Protein AF-A0A3D1CN45-F1 (afdb_monomer)

Sequence (176 aa):
MEKYSRNILLLTATISPKTNQPSLIITDEKERLFQYSQALEYYIHAKASGDIDAIVFVDNSGYDVSDLRQKYGRDDVEIISFYGLDYPVEYHRGYGEMTLIVKAYEHSKLLQSVSKHGHVWKITGRYKIKNINSVIRFSDSNFDVLCKLNKGWMAMEIFSWSQKGFSELIRSLPEH

Secondary structure (DSSP, 8-state):
------EEEEEEE-SS--TT-TT-----HHHHHHHHHHHHHHHHHHGGGSS--EEEEEESB----HHHHHHH-BTTEEEEE-B---S-TTS-HHHHHHHHHHHHHHH-HHHHT--TT-EEEEEETT---TTHHHHHHHS-S--SEEEEEETTEEEEEEEEEEHHHIIIIITTS---

Mean predicted aligned error: 4.63 Å

Solvent-accessible surface area (backbone atoms only — not comparable to full-atom values): 10082 Å² total; per-residue (Å²): 128,85,74,78,62,47,30,34,36,35,28,44,42,58,42,51,60,74,88,86,50,85,90,66,85,79,72,56,39,68,62,40,44,50,39,32,51,55,25,49,53,51,50,62,57,57,30,76,78,64,59,40,69,31,41,36,38,38,28,30,42,45,51,89,50,62,68,57,29,73,74,62,46,50,101,50,26,48,66,47,58,40,76,59,75,91,64,65,84,88,57,52,72,68,54,51,50,50,54,46,53,52,54,45,48,77,73,32,68,71,62,62,64,56,43,86,65,13,36,40,41,36,32,36,22,59,59,77,67,92,56,48,57,56,55,57,68,72,45,80,86,87,54,41,67,49,69,47,73,54,97,88,38,78,46,76,59,46,37,34,30,18,51,63,25,39,60,70,61,58,64,60,52,78,90,127

Radius of gyration: 15.55 Å; Cα contacts (8 Å, |Δi|>4): 285; chains: 1; bounding box: 39×29×44 Å

Structure (mmCIF, N/CA/C/O backbone):
data_AF-A0A3D1CN45-F1
#
_entry.id   AF-A0A3D1CN45-F1
#
loop_
_atom_site.group_PDB
_atom_site.id
_atom_site.type_symbol
_atom_site.label_atom_id
_atom_site.label_alt_id
_atom_site.label_comp_id
_atom_site.label_asym_id
_atom_site.label_entity_id
_atom_site.label_seq_id
_atom_site.pdbx_PDB_ins_code
_atom_site.Cartn_x
_atom_site.Cartn_y
_atom_site.Cartn_z
_atom_site.occupancy
_atom_site.B_iso_or_equiv
_atom_site.auth_seq_id
_atom_site.auth_comp_id
_atom_site.auth_asym_id
_atom_site.auth_atom_id
_atom_site.pdbx_PDB_model_num
ATOM 1 N N . MET A 1 1 ? -22.626 0.993 20.391 1.00 38.09 1 MET A N 1
ATOM 2 C CA . MET A 1 1 ? -21.275 1.491 20.064 1.00 38.09 1 MET A CA 1
ATOM 3 C C . MET A 1 1 ? -21.064 1.278 18.583 1.00 38.09 1 MET A C 1
ATOM 5 O O . MET A 1 1 ? -20.899 0.133 18.176 1.00 38.09 1 MET A O 1
ATOM 9 N N . GLU A 1 2 ? -21.156 2.339 17.781 1.00 44.62 2 GLU A N 1
ATOM 10 C CA . GLU A 1 2 ? -20.686 2.279 16.396 1.00 44.62 2 GLU A CA 1
ATOM 11 C C . GLU A 1 2 ? -19.219 1.869 16.428 1.00 44.62 2 GLU A C 1
ATOM 13 O O . GLU A 1 2 ? -18.381 2.493 17.076 1.00 44.62 2 GLU A O 1
ATOM 18 N N . LYS A 1 3 ? -18.942 0.712 15.840 1.00 47.75 3 LYS A N 1
ATOM 19 C CA . LYS A 1 3 ? -17.602 0.154 15.768 1.00 47.75 3 LYS A CA 1
ATOM 20 C C . LYS A 1 3 ? -16.807 1.107 14.873 1.00 47.75 3 LYS A C 1
ATOM 22 O O . LYS A 1 3 ? -17.194 1.266 13.720 1.00 47.75 3 LYS A O 1
ATOM 27 N N . TYR A 1 4 ? -15.772 1.756 15.414 1.00 61.78 4 TYR A N 1
ATOM 28 C CA . TYR A 1 4 ? -14.869 2.637 14.666 1.00 61.78 4 TYR A CA 1
ATOM 29 C C . TYR A 1 4 ? -14.572 2.045 13.276 1.00 61.78 4 TYR A C 1
ATOM 31 O O . TYR A 1 4 ? -14.135 0.894 13.173 1.00 61.78 4 TYR A O 1
ATOM 39 N N . SER A 1 5 ? -14.873 2.806 12.217 1.00 80.94 5 SER A N 1
ATOM 40 C CA . SER A 1 5 ? -14.547 2.430 10.838 1.00 80.94 5 SER A CA 1
ATOM 41 C C . SER A 1 5 ? -13.031 2.359 10.708 1.00 80.94 5 SER A C 1
ATOM 43 O O . SER A 1 5 ? -12.362 3.385 10.802 1.00 80.94 5 SER A O 1
ATOM 45 N N . ARG A 1 6 ? -12.494 1.152 10.504 1.00 91.94 6 ARG A N 1
ATOM 46 C CA . ARG A 1 6 ? -11.052 0.934 10.359 1.00 91.94 6 ARG A CA 1
ATOM 47 C C . ARG A 1 6 ? -10.595 1.341 8.959 1.00 91.94 6 ARG A C 1
ATOM 49 O O . ARG A 1 6 ? -11.109 0.802 7.981 1.00 91.94 6 ARG A O 1
ATOM 56 N N . ASN A 1 7 ? -9.611 2.224 8.865 1.00 96.81 7 ASN A N 1
ATOM 57 C CA . ASN A 1 7 ? -8.995 2.683 7.626 1.00 96.81 7 ASN A CA 1
ATOM 58 C C . ASN A 1 7 ? -7.609 2.058 7.463 1.00 96.81 7 ASN A C 1
ATOM 60 O O . ASN A 1 7 ? -6.689 2.335 8.236 1.00 96.81 7 ASN A O 1
ATOM 64 N N . ILE A 1 8 ? -7.444 1.222 6.440 1.00 98.25 8 ILE A N 1
ATOM 65 C CA . ILE A 1 8 ? -6.148 0.624 6.097 1.00 98.25 8 ILE A CA 1
ATOM 66 C C . ILE A 1 8 ? -5.611 1.295 4.847 1.00 98.25 8 ILE A C 1
ATOM 68 O O . ILE A 1 8 ? -6.321 1.422 3.856 1.00 98.25 8 ILE A O 1
ATOM 72 N N . LEU A 1 9 ? -4.352 1.708 4.871 1.00 98.44 9 LEU A N 1
ATOM 73 C CA . LEU A 1 9 ? -3.704 2.307 3.716 1.00 98.44 9 LEU A CA 1
ATOM 74 C C . LEU A 1 9 ? -2.920 1.237 2.948 1.00 98.44 9 LEU A C 1
ATOM 76 O O . LEU A 1 9 ? -2.026 0.613 3.509 1.00 98.44 9 LEU A O 1
ATOM 80 N N . LEU A 1 10 ? -3.243 1.033 1.670 1.00 98.75 10 LEU A N 1
ATOM 81 C CA . LEU A 1 10 ? -2.550 0.101 0.778 1.00 98.75 10 LEU A CA 1
ATOM 82 C C . LEU A 1 10 ? -1.609 0.873 -0.156 1.00 98.75 10 LEU A C 1
ATOM 84 O O . LEU A 1 10 ? -2.047 1.533 -1.098 1.00 98.75 10 LEU A O 1
ATOM 88 N N . LEU A 1 11 ? -0.307 0.785 0.094 1.00 98.69 11 LEU A N 1
ATOM 89 C CA . LEU A 1 11 ? 0.744 1.347 -0.750 1.00 98.69 11 LEU A CA 1
ATOM 90 C C . LEU A 1 11 ? 1.182 0.318 -1.783 1.00 98.69 11 LEU A C 1
ATOM 92 O O . LEU A 1 11 ? 1.785 -0.694 -1.432 1.00 98.69 11 LEU A O 1
ATOM 96 N N . THR A 1 12 ? 0.923 0.594 -3.057 1.00 98.06 12 THR A N 1
ATOM 97 C CA . THR A 1 12 ? 1.278 -0.332 -4.138 1.00 98.06 12 THR A CA 1
ATOM 98 C C . THR A 1 12 ? 2.573 0.070 -4.833 1.00 98.06 12 THR A C 1
ATOM 100 O O . THR A 1 12 ? 2.788 1.232 -5.197 1.00 98.06 12 THR A O 1
ATOM 103 N N . ALA A 1 13 ? 3.463 -0.893 -5.019 1.00 96.81 13 ALA A N 1
ATOM 104 C CA . ALA A 1 13 ? 4.787 -0.701 -5.570 1.00 96.81 13 ALA A CA 1
ATOM 105 C C . ALA A 1 13 ? 5.083 -1.690 -6.698 1.00 96.81 13 ALA A C 1
ATOM 107 O O . ALA A 1 13 ? 4.530 -2.783 -6.786 1.00 96.81 13 ALA A O 1
ATOM 108 N N . THR A 1 14 ? 5.975 -1.241 -7.573 1.00 94.94 14 THR A N 1
ATOM 109 C CA . THR A 1 14 ? 6.653 -2.067 -8.569 1.00 94.94 14 THR A CA 1
ATOM 110 C C . THR A 1 14 ? 8.079 -1.543 -8.591 1.00 94.94 14 THR A C 1
ATOM 112 O O . THR A 1 14 ? 8.364 -0.594 -9.322 1.00 94.94 14 THR A O 1
ATOM 115 N N . ILE A 1 15 ? 8.931 -2.017 -7.694 1.00 95.25 15 ILE A N 1
ATOM 116 C CA . ILE A 1 15 ? 10.297 -1.523 -7.489 1.00 95.25 15 ILE A CA 1
ATOM 117 C C . ILE A 1 15 ? 11.159 -1.859 -8.708 1.00 95.25 15 ILE A C 1
ATOM 119 O O . ILE A 1 15 ? 11.815 -0.964 -9.236 1.00 95.25 15 ILE A O 1
ATOM 123 N N . SER A 1 16 ? 11.035 -3.086 -9.219 1.00 93.31 16 SER A N 1
ATOM 124 C CA . SER A 1 16 ? 11.748 -3.610 -10.389 1.00 93.31 16 SER A CA 1
ATOM 125 C C . SER A 1 16 ? 10.794 -3.821 -11.582 1.00 93.31 16 SER A C 1
ATOM 127 O O . SER A 1 16 ? 10.303 -4.926 -11.829 1.00 93.31 16 SER A O 1
ATOM 129 N N . PRO A 1 17 ? 10.395 -2.759 -12.309 1.00 87.56 17 PRO A N 1
ATOM 130 C CA . PRO A 1 17 ? 9.459 -2.895 -13.422 1.00 87.56 17 PRO A CA 1
ATOM 131 C C . PRO A 1 17 ? 10.099 -3.605 -14.626 1.00 87.56 17 PRO A C 1
ATOM 133 O O . PRO A 1 17 ? 11.281 -3.434 -14.912 1.00 87.56 17 PRO A O 1
ATOM 136 N N . LYS A 1 18 ? 9.288 -4.321 -15.418 1.00 81.94 18 LYS A N 1
ATOM 137 C CA . LYS A 1 18 ? 9.715 -4.799 -16.745 1.00 81.94 18 LYS A CA 1
ATOM 138 C C . LYS A 1 18 ? 10.013 -3.595 -17.652 1.00 81.94 18 LYS A C 1
ATOM 140 O O . LYS A 1 18 ? 9.193 -2.685 -17.760 1.00 81.94 18 LYS A O 1
ATOM 145 N N . THR A 1 19 ? 11.151 -3.612 -18.343 1.00 68.56 19 THR A N 1
ATOM 146 C CA . THR A 1 19 ? 11.651 -2.494 -19.169 1.00 68.56 19 THR A CA 1
ATOM 147 C C . THR A 1 19 ? 10.795 -2.181 -20.401 1.00 68.56 19 THR A C 1
ATOM 149 O O . THR A 1 19 ? 10.866 -1.075 -20.922 1.00 68.56 19 THR A O 1
ATOM 152 N N . ASN A 1 20 ? 9.945 -3.114 -20.837 1.00 66.69 20 ASN A N 1
ATOM 153 C CA . ASN A 1 20 ? 9.131 -2.980 -22.052 1.00 66.69 20 ASN A CA 1
ATOM 154 C C . ASN A 1 20 ? 7.722 -2.405 -21.802 1.00 66.69 20 ASN A C 1
ATOM 156 O O . ASN A 1 20 ? 6.853 -2.531 -22.663 1.00 66.69 20 ASN A O 1
ATOM 160 N N . GLN A 1 21 ? 7.454 -1.807 -20.634 1.00 64.50 21 GLN A N 1
ATOM 161 C CA . GLN A 1 21 ? 6.140 -1.216 -20.361 1.00 64.50 21 GLN A CA 1
ATOM 162 C C . GLN A 1 21 ? 5.989 0.179 -21.002 1.00 64.50 21 GLN A C 1
ATOM 164 O O . GLN A 1 21 ? 6.843 1.045 -20.786 1.00 64.50 21 GLN A O 1
ATOM 169 N N . PRO A 1 22 ? 4.890 0.445 -21.738 1.00 59.41 22 PRO A N 1
ATOM 170 C CA . PRO A 1 22 ? 4.622 1.760 -22.313 1.00 59.41 22 PRO A CA 1
ATOM 171 C C . PRO A 1 22 ? 4.614 2.870 -21.253 1.00 59.41 22 PRO A C 1
ATOM 173 O O . PRO A 1 22 ? 4.077 2.701 -20.158 1.00 59.41 22 PRO A O 1
ATOM 176 N N . SER A 1 23 ? 5.182 4.032 -21.593 1.00 63.09 23 SER A N 1
ATOM 177 C CA . SER A 1 23 ? 5.174 5.241 -20.746 1.00 63.09 23 SER A CA 1
ATOM 178 C C . SER A 1 23 ? 5.873 5.100 -19.381 1.00 63.09 23 SER A C 1
ATOM 180 O O . SER A 1 23 ? 5.619 5.890 -18.466 1.00 63.09 23 SER A O 1
ATOM 182 N N . LEU A 1 24 ? 6.767 4.120 -19.220 1.00 65.06 24 LEU A N 1
ATOM 183 C CA . LEU A 1 24 ? 7.585 3.967 -18.020 1.00 65.06 24 LEU A CA 1
ATOM 184 C C . LEU A 1 24 ? 8.719 5.009 -18.013 1.00 65.06 24 LEU A C 1
ATOM 186 O O . LEU A 1 24 ? 9.722 4.856 -18.696 1.00 65.06 24 LEU A O 1
ATOM 190 N N . ILE A 1 25 ? 8.535 6.089 -17.246 1.00 69.31 25 ILE A N 1
ATOM 191 C CA . ILE A 1 25 ? 9.487 7.219 -17.184 1.00 69.31 25 ILE A CA 1
ATOM 192 C C . ILE A 1 25 ? 10.698 6.901 -16.294 1.00 69.31 25 ILE A C 1
ATOM 194 O O . ILE A 1 25 ? 11.814 7.291 -16.611 1.00 69.31 25 ILE A O 1
ATOM 198 N N . ILE A 1 26 ? 10.476 6.192 -15.181 1.00 73.88 26 ILE A N 1
ATOM 199 C CA . ILE A 1 26 ? 11.525 5.822 -14.222 1.00 73.88 26 ILE A CA 1
ATOM 200 C C . ILE A 1 26 ? 11.636 4.303 -14.202 1.00 73.88 26 ILE A C 1
ATOM 202 O O . ILE A 1 26 ? 10.720 3.614 -13.729 1.00 73.88 26 ILE A O 1
ATOM 206 N N . THR A 1 27 ? 12.755 3.801 -14.711 1.00 79.62 27 THR A N 1
ATOM 207 C CA . THR A 1 27 ? 13.103 2.375 -14.744 1.00 79.62 27 THR A CA 1
ATOM 208 C C . THR A 1 27 ? 14.167 2.008 -13.716 1.00 79.62 27 THR A C 1
ATOM 210 O O . THR A 1 27 ? 14.330 0.827 -13.435 1.00 79.62 27 THR A O 1
ATOM 213 N N . ASP A 1 28 ? 14.882 2.994 -13.162 1.00 86.56 28 ASP A N 1
ATOM 214 C CA . ASP A 1 28 ? 15.936 2.758 -12.177 1.00 86.56 28 ASP A CA 1
ATOM 215 C C . ASP A 1 28 ? 15.334 2.254 -10.860 1.00 86.56 28 ASP A C 1
ATOM 217 O O . ASP A 1 28 ? 14.560 2.932 -10.182 1.00 86.56 28 ASP A O 1
ATOM 221 N N . GLU A 1 29 ? 15.697 1.028 -10.514 1.00 90.69 29 GLU A N 1
ATOM 222 C CA . GLU A 1 29 ? 15.221 0.320 -9.336 1.00 90.69 29 GLU A CA 1
ATOM 223 C C . GLU A 1 29 ? 15.605 1.017 -8.024 1.00 90.69 29 GLU A C 1
ATOM 225 O O . GLU A 1 29 ? 14.794 1.076 -7.098 1.00 90.69 29 GLU A O 1
ATOM 230 N N . LYS A 1 30 ? 16.804 1.605 -7.945 1.00 91.88 30 LYS A N 1
ATOM 231 C CA . LYS A 1 30 ? 17.280 2.314 -6.749 1.00 91.88 30 LYS A CA 1
ATOM 232 C C . LYS A 1 30 ? 16.516 3.612 -6.558 1.00 91.88 30 LYS A C 1
ATOM 234 O O . LYS A 1 30 ? 16.114 3.924 -5.436 1.00 91.88 30 LYS A O 1
ATOM 239 N N . GLU A 1 31 ? 16.276 4.351 -7.640 1.00 93.69 31 GLU A N 1
ATOM 240 C CA . GLU A 1 31 ? 15.451 5.560 -7.589 1.00 93.69 31 GLU A CA 1
ATOM 241 C C . GLU A 1 31 ? 14.026 5.224 -7.137 1.00 93.69 31 GLU A C 1
ATOM 243 O O . GLU A 1 31 ? 13.474 5.880 -6.248 1.00 93.69 31 GLU A O 1
ATOM 248 N N . ARG A 1 32 ? 13.434 4.161 -7.690 1.00 94.56 32 ARG A N 1
ATOM 249 C CA . ARG A 1 32 ? 12.092 3.711 -7.305 1.00 94.56 32 ARG A CA 1
ATOM 250 C C . ARG A 1 32 ? 12.045 3.275 -5.850 1.00 94.56 32 ARG A C 1
ATOM 252 O O . ARG A 1 32 ? 11.181 3.758 -5.120 1.00 94.56 32 ARG A O 1
ATOM 259 N N . LEU A 1 33 ? 12.972 2.425 -5.409 1.00 96.12 33 LEU A N 1
ATOM 260 C CA . LEU A 1 33 ? 13.072 1.990 -4.015 1.00 96.12 33 LEU A CA 1
ATOM 261 C C . LEU A 1 33 ? 13.170 3.189 -3.071 1.00 96.12 33 LEU A C 1
ATOM 263 O O . LEU A 1 33 ? 12.464 3.236 -2.064 1.00 96.12 33 LEU A O 1
ATOM 267 N N . PHE A 1 34 ? 13.985 4.187 -3.411 1.00 96.25 34 PHE A N 1
ATOM 268 C CA . PHE A 1 34 ? 14.102 5.415 -2.632 1.00 96.25 34 PHE A CA 1
ATOM 269 C C . PHE A 1 34 ? 12.772 6.176 -2.550 1.00 96.25 34 PHE A C 1
ATOM 271 O O . PHE A 1 34 ? 12.337 6.533 -1.454 1.00 96.25 34 PHE A O 1
ATOM 278 N N . GLN A 1 35 ? 12.082 6.377 -3.677 1.00 96.69 35 GLN A N 1
ATOM 279 C CA . GLN A 1 35 ? 10.779 7.052 -3.703 1.00 96.69 35 GLN A CA 1
ATOM 280 C C . GLN A 1 35 ? 9.721 6.306 -2.876 1.00 96.69 35 GLN A C 1
ATOM 282 O O . GLN A 1 35 ? 9.003 6.927 -2.089 1.00 96.69 35 GLN A O 1
ATOM 287 N N . TYR A 1 36 ? 9.643 4.982 -3.026 1.00 97.62 36 TYR A N 1
ATOM 288 C CA . TYR A 1 36 ? 8.738 4.126 -2.259 1.00 97.62 36 TYR A CA 1
ATOM 289 C C . TYR A 1 36 ? 9.051 4.168 -0.760 1.00 97.62 36 TYR A C 1
ATOM 291 O O . TYR A 1 36 ? 8.143 4.359 0.045 1.00 97.62 36 TYR A O 1
ATOM 299 N N . SER A 1 37 ? 10.329 4.082 -0.382 1.00 97.81 37 SER A N 1
ATOM 300 C CA . SER A 1 37 ? 10.774 4.147 1.017 1.00 97.81 37 SER A CA 1
ATOM 301 C C . SER A 1 37 ? 10.409 5.480 1.664 1.00 97.81 37 SER A C 1
ATOM 303 O O . SER A 1 37 ? 9.848 5.514 2.757 1.00 97.81 37 SER A O 1
ATOM 305 N N . GLN A 1 38 ? 10.654 6.593 0.966 1.00 98.31 38 GLN A N 1
ATOM 306 C CA . GLN A 1 38 ? 10.290 7.918 1.464 1.00 98.31 38 GLN A CA 1
ATOM 307 C C . GLN A 1 38 ? 8.782 8.105 1.638 1.00 98.31 38 GLN A C 1
ATOM 309 O O . GLN A 1 38 ? 8.340 8.847 2.517 1.00 98.31 38 GLN A O 1
ATOM 314 N N . ALA A 1 39 ? 7.984 7.539 0.738 1.00 98.12 39 ALA A N 1
ATOM 315 C CA . ALA A 1 39 ? 6.537 7.630 0.817 1.00 98.12 39 ALA A CA 1
ATOM 316 C C . ALA A 1 39 ? 5.985 6.728 1.930 1.00 98.12 39 ALA A C 1
ATOM 318 O O . ALA A 1 39 ? 5.169 7.201 2.716 1.00 98.12 39 ALA A O 1
ATOM 319 N N . LEU A 1 40 ? 6.482 5.495 2.077 1.00 98.56 40 LEU A N 1
ATOM 320 C CA . LEU A 1 40 ? 6.163 4.625 3.214 1.00 98.56 40 LEU A CA 1
ATOM 321 C C . LEU A 1 40 ? 6.460 5.324 4.546 1.00 98.56 40 LEU A C 1
ATOM 323 O O . LEU A 1 40 ? 5.587 5.402 5.407 1.00 98.56 40 LEU A O 1
ATOM 327 N N . GLU A 1 41 ? 7.651 5.906 4.685 1.00 98.31 41 GLU A N 1
ATOM 328 C CA . GLU A 1 41 ? 8.027 6.661 5.880 1.00 98.31 41 GLU A CA 1
ATOM 329 C C . GLU A 1 41 ? 7.092 7.852 6.121 1.00 98.31 41 GLU A C 1
ATOM 331 O O . GLU A 1 41 ? 6.637 8.058 7.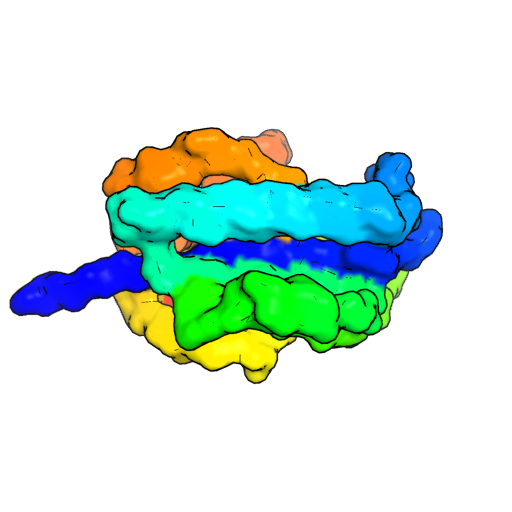244 1.00 98.31 41 GLU A O 1
ATOM 336 N N . TYR A 1 42 ? 6.726 8.597 5.075 1.00 98.62 42 TYR A N 1
ATOM 337 C CA . TYR A 1 42 ? 5.738 9.673 5.177 1.00 98.62 42 TYR A CA 1
ATOM 338 C C . TYR A 1 42 ? 4.390 9.183 5.737 1.00 98.62 42 TYR A C 1
ATOM 340 O O . TYR A 1 42 ? 3.846 9.816 6.643 1.00 98.62 42 TYR A O 1
ATOM 348 N N . TYR A 1 43 ? 3.859 8.055 5.253 1.00 98.44 43 TYR A N 1
ATOM 349 C CA . TYR A 1 43 ? 2.569 7.540 5.728 1.00 98.44 43 TYR A CA 1
ATOM 350 C C . TYR A 1 43 ? 2.641 6.945 7.135 1.00 98.44 43 TYR A C 1
ATOM 352 O O . TYR A 1 43 ? 1.688 7.106 7.895 1.00 98.44 43 TYR A O 1
ATOM 360 N N . ILE A 1 44 ? 3.767 6.338 7.523 1.00 98.12 44 ILE A N 1
ATOM 361 C CA . ILE A 1 44 ? 3.998 5.901 8.910 1.00 98.12 44 ILE A CA 1
ATOM 362 C C . ILE A 1 44 ? 3.918 7.096 9.867 1.00 98.12 44 ILE A C 1
ATOM 364 O O . ILE A 1 44 ? 3.281 6.996 10.913 1.00 98.12 44 ILE A O 1
ATOM 368 N N . HIS A 1 45 ? 4.490 8.245 9.497 1.00 97.88 45 HIS A N 1
ATOM 369 C CA . HIS A 1 45 ? 4.349 9.471 10.285 1.00 97.88 45 HIS A CA 1
ATOM 370 C C . HIS A 1 45 ? 2.914 10.019 10.250 1.00 97.88 45 HIS A C 1
ATOM 372 O O . HIS A 1 45 ? 2.376 10.387 11.293 1.00 97.88 45 HIS A O 1
ATOM 378 N N . ALA A 1 46 ? 2.263 10.041 9.080 1.00 97.31 46 ALA A N 1
ATOM 379 C CA . ALA A 1 46 ? 0.881 10.513 8.941 1.00 97.31 46 ALA A CA 1
ATOM 380 C C . ALA A 1 46 ? -0.110 9.703 9.796 1.00 97.31 46 ALA A C 1
ATOM 382 O O . ALA A 1 46 ? -1.075 10.260 10.322 1.00 97.31 46 ALA A O 1
ATOM 383 N N . LYS A 1 47 ? 0.167 8.410 10.004 1.00 96.19 47 LYS A N 1
ATOM 384 C CA . LYS A 1 47 ? -0.606 7.513 10.871 1.00 96.19 47 LYS A CA 1
ATOM 385 C C . LYS A 1 47 ? -0.788 8.048 12.295 1.00 96.19 47 LYS A C 1
ATOM 387 O O . LYS A 1 47 ? -1.816 7.788 12.914 1.00 96.19 47 LYS A O 1
ATOM 392 N N . ALA A 1 48 ? 0.161 8.837 12.805 1.00 94.50 48 ALA A N 1
ATOM 393 C CA . ALA A 1 48 ? 0.116 9.383 14.162 1.00 94.50 48 ALA A CA 1
ATOM 394 C C . ALA A 1 48 ? -1.104 10.286 14.441 1.00 94.50 48 ALA A C 1
ATOM 396 O O . ALA A 1 48 ? -1.434 10.497 15.605 1.00 94.50 48 ALA A O 1
ATOM 397 N N . SER A 1 49 ? -1.800 10.805 13.418 1.00 92.81 49 SER A N 1
ATOM 398 C CA . SER A 1 49 ? -3.043 11.572 13.628 1.00 92.81 49 SER A CA 1
ATOM 399 C C . SER A 1 49 ? -4.270 10.717 13.964 1.00 92.81 49 SER A C 1
ATOM 401 O O . SER A 1 49 ? -5.289 11.282 14.353 1.00 92.81 49 SER A O 1
ATOM 403 N N . GLY A 1 50 ? -4.199 9.390 13.806 1.00 94.56 50 GLY A N 1
ATOM 404 C CA . GLY A 1 50 ? -5.283 8.463 14.153 1.00 94.56 50 GLY A CA 1
ATOM 405 C C . GLY A 1 50 ? -6.325 8.210 13.058 1.00 94.56 50 GLY A C 1
ATOM 406 O O . GLY A 1 50 ? -7.184 7.361 13.250 1.00 94.56 50 GLY A O 1
ATOM 407 N N . ASP A 1 51 ? -6.246 8.883 11.905 1.00 96.06 51 ASP A N 1
ATOM 408 C CA . ASP A 1 51 ? -7.158 8.628 10.775 1.00 96.06 51 ASP A CA 1
ATOM 409 C C . ASP A 1 51 ? -6.776 7.360 9.974 1.00 96.06 51 ASP A C 1
ATOM 411 O O . ASP A 1 51 ? -7.574 6.862 9.185 1.00 96.06 51 ASP A O 1
ATOM 415 N N . ILE A 1 52 ? -5.559 6.830 10.168 1.00 97.50 52 ILE A N 1
ATOM 416 C CA . ILE A 1 52 ? -5.050 5.605 9.530 1.00 97.50 52 ILE A CA 1
ATOM 417 C C . ILE A 1 52 ? -4.759 4.575 10.625 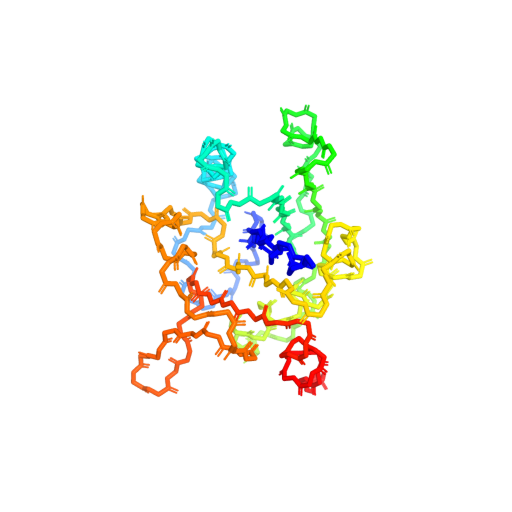1.00 97.50 52 ILE A C 1
ATOM 419 O O . ILE A 1 52 ? -3.916 4.796 11.496 1.00 97.50 52 ILE A O 1
ATOM 423 N N . ASP A 1 53 ? -5.406 3.417 10.559 1.00 97.31 53 ASP A N 1
ATOM 424 C CA . ASP A 1 53 ? -5.262 2.368 11.571 1.00 97.31 53 ASP A CA 1
ATOM 425 C C . ASP A 1 53 ? -4.100 1.428 11.282 1.00 97.31 53 ASP A C 1
ATOM 427 O O . ASP A 1 53 ? -3.444 0.951 12.209 1.00 97.31 53 ASP A O 1
ATOM 431 N N . ALA A 1 54 ? -3.844 1.154 10.004 1.00 98.25 54 ALA A N 1
ATOM 432 C CA . ALA A 1 54 ? -2.789 0.250 9.569 1.00 98.25 54 ALA A CA 1
ATOM 433 C C . ALA A 1 54 ? -2.298 0.585 8.156 1.00 98.25 54 ALA A C 1
ATOM 435 O O . ALA A 1 54 ? -3.005 1.230 7.378 1.00 98.25 54 ALA A O 1
ATOM 436 N N . ILE A 1 55 ? -1.091 0.134 7.825 1.00 98.75 55 ILE A N 1
ATOM 437 C CA . ILE A 1 55 ? -0.465 0.324 6.514 1.00 98.75 55 ILE A CA 1
ATOM 438 C C . ILE A 1 55 ? -0.062 -1.039 5.956 1.00 98.75 55 ILE A C 1
ATOM 440 O O . ILE A 1 55 ? 0.484 -1.878 6.664 1.00 98.75 55 ILE A O 1
ATOM 444 N N . VAL A 1 56 ? -0.304 -1.251 4.672 1.00 98.81 56 VAL A N 1
ATOM 445 C CA . VAL A 1 56 ? 0.164 -2.419 3.931 1.00 98.81 56 VAL A CA 1
ATOM 446 C C . VAL A 1 56 ? 0.933 -1.909 2.727 1.00 98.81 56 VAL A C 1
ATOM 448 O O . VAL A 1 56 ? 0.374 -1.232 1.870 1.00 98.81 56 VAL A O 1
ATOM 451 N N . PHE A 1 57 ? 2.225 -2.198 2.671 1.00 98.75 57 PHE A N 1
ATOM 452 C CA . PHE A 1 57 ? 3.065 -1.952 1.508 1.00 98.75 57 PHE A CA 1
ATOM 453 C C . PHE A 1 57 ? 3.209 -3.245 0.715 1.00 98.75 57 PHE A C 1
ATOM 455 O O . PHE A 1 57 ? 3.582 -4.275 1.277 1.00 98.75 57 PHE A O 1
ATOM 462 N N . VAL A 1 58 ? 2.940 -3.186 -0.586 1.00 98.56 58 VAL A N 1
ATOM 463 C CA . VAL A 1 58 ? 2.969 -4.357 -1.463 1.00 98.56 58 VAL A CA 1
ATOM 464 C C . VAL A 1 58 ? 3.742 -4.045 -2.727 1.00 98.56 58 VAL A C 1
ATOM 466 O O . VAL A 1 58 ? 3.332 -3.188 -3.506 1.00 98.56 58 VAL A O 1
ATOM 469 N N . ASP A 1 59 ? 4.824 -4.781 -2.947 1.00 98.12 59 ASP A N 1
ATOM 470 C CA . ASP A 1 59 ? 5.537 -4.813 -4.217 1.00 98.12 59 ASP A CA 1
ATOM 471 C C . ASP A 1 59 ? 5.107 -6.018 -5.066 1.00 98.12 59 ASP A C 1
ATOM 473 O O . ASP A 1 59 ? 5.071 -7.143 -4.570 1.00 98.12 59 ASP A O 1
ATOM 477 N N . ASN A 1 60 ? 4.801 -5.799 -6.349 1.00 96.25 60 ASN A N 1
ATOM 478 C CA . ASN A 1 60 ? 4.483 -6.886 -7.286 1.00 96.25 60 ASN A CA 1
ATOM 479 C C . ASN A 1 60 ? 5.624 -7.244 -8.248 1.00 96.25 60 ASN A C 1
ATOM 481 O O . ASN A 1 60 ? 5.420 -8.059 -9.150 1.00 96.25 60 ASN A O 1
ATOM 485 N N . SER A 1 61 ? 6.800 -6.627 -8.112 1.00 95.19 61 SER A N 1
ATOM 486 C CA . SER A 1 61 ? 7.949 -6.937 -8.967 1.00 95.19 61 SER A CA 1
ATOM 487 C C . SER A 1 61 ? 8.758 -8.142 -8.499 1.00 95.19 61 SER A C 1
ATOM 489 O O . SER A 1 61 ? 9.611 -8.621 -9.241 1.00 95.19 61 SER A O 1
ATOM 491 N N . GLY A 1 62 ? 8.478 -8.656 -7.301 1.00 95.75 62 GLY A N 1
ATOM 492 C CA . GLY A 1 62 ? 9.276 -9.698 -6.661 1.00 95.75 62 GLY A CA 1
ATOM 493 C C . GLY A 1 62 ? 10.593 -9.171 -6.095 1.00 95.75 62 GLY A C 1
ATOM 494 O O . GLY A 1 62 ? 11.502 -9.961 -5.859 1.00 95.75 62 GLY A O 1
ATOM 495 N N . TYR A 1 63 ? 10.710 -7.854 -5.889 1.00 96.56 63 TYR A N 1
ATOM 496 C CA . TYR A 1 63 ? 11.903 -7.256 -5.299 1.00 96.56 63 TYR A CA 1
ATOM 497 C C . TYR A 1 63 ? 12.087 -7.727 -3.854 1.00 96.56 63 TYR A C 1
ATOM 499 O O . TYR A 1 63 ? 11.104 -7.873 -3.121 1.00 96.56 63 TYR A O 1
ATOM 507 N N . ASP A 1 64 ? 13.329 -7.935 -3.415 1.00 97.12 64 ASP A N 1
ATOM 508 C CA . ASP A 1 64 ? 13.595 -8.276 -2.019 1.00 97.12 64 ASP A CA 1
ATOM 509 C C . ASP A 1 64 ? 13.351 -7.062 -1.110 1.00 97.12 64 ASP A C 1
ATOM 511 O O . ASP A 1 64 ? 14.075 -6.071 -1.128 1.00 97.12 64 ASP A O 1
ATOM 515 N N . VAL A 1 65 ? 12.296 -7.143 -0.301 1.00 97.50 65 VAL A N 1
ATOM 516 C CA . VAL A 1 65 ? 11.880 -6.088 0.635 1.00 97.50 65 VAL A CA 1
ATOM 517 C C . VAL A 1 65 ? 12.295 -6.383 2.078 1.00 97.50 65 VAL A C 1
ATOM 519 O O . VAL A 1 65 ? 11.741 -5.785 3.002 1.00 97.50 65 VAL A O 1
ATOM 522 N N . SER A 1 66 ? 13.240 -7.302 2.300 1.00 98.00 66 SER A N 1
ATOM 523 C CA . SER A 1 66 ? 13.697 -7.693 3.642 1.00 98.00 66 SER A CA 1
ATOM 524 C C . SER A 1 66 ? 14.176 -6.496 4.466 1.00 98.00 66 SER A C 1
ATOM 526 O O . SER A 1 66 ? 13.751 -6.348 5.611 1.00 98.00 66 SER A O 1
ATOM 528 N N . ASP A 1 67 ? 14.934 -5.578 3.864 1.00 97.38 67 ASP A N 1
ATOM 529 C CA . ASP A 1 67 ? 15.408 -4.358 4.532 1.00 97.38 67 ASP A CA 1
ATOM 530 C C . ASP A 1 67 ? 14.252 -3.430 4.940 1.00 97.38 67 ASP A C 1
ATOM 532 O O . ASP A 1 67 ? 14.219 -2.903 6.055 1.00 97.38 67 ASP A O 1
ATOM 536 N N . LEU A 1 68 ? 13.253 -3.256 4.065 1.00 97.75 68 LEU A N 1
ATOM 537 C CA . LEU A 1 68 ? 12.056 -2.469 4.380 1.00 97.75 68 LEU A CA 1
ATOM 538 C C . LEU A 1 68 ? 11.247 -3.121 5.500 1.00 97.75 68 LEU A C 1
ATOM 540 O O . LEU A 1 68 ? 10.766 -2.429 6.398 1.00 97.75 68 LEU A O 1
ATOM 544 N N . ARG A 1 69 ? 11.115 -4.450 5.467 1.00 98.19 69 ARG A N 1
ATOM 545 C CA . ARG A 1 69 ? 10.413 -5.219 6.494 1.00 98.19 69 ARG A CA 1
ATOM 546 C C . ARG A 1 69 ? 11.126 -5.133 7.838 1.00 98.19 69 ARG A C 1
ATOM 548 O O . ARG A 1 69 ? 10.454 -4.928 8.840 1.00 98.19 69 ARG A O 1
ATOM 555 N N . GLN A 1 70 ? 12.453 -5.236 7.866 1.00 98.19 70 GLN A N 1
ATOM 556 C CA . GLN A 1 70 ? 13.240 -5.085 9.089 1.00 98.19 70 GLN A CA 1
ATOM 557 C C . GLN A 1 70 ? 13.121 -3.669 9.663 1.00 98.19 70 GLN A C 1
ATOM 559 O O . GLN A 1 70 ? 13.000 -3.504 10.874 1.00 98.19 70 GLN A O 1
ATOM 564 N N . LYS A 1 71 ? 13.152 -2.647 8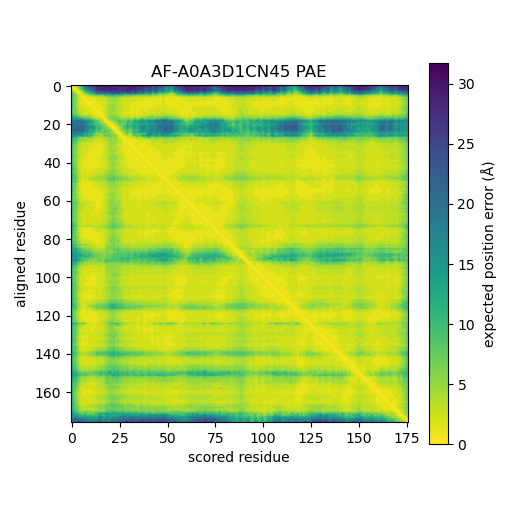.801 1.00 98.06 71 LYS A N 1
ATOM 565 C CA . LYS A 1 71 ? 13.134 -1.244 9.226 1.00 98.06 71 LYS A CA 1
ATOM 566 C C . LYS A 1 71 ? 11.756 -0.760 9.679 1.00 98.06 71 LYS A C 1
ATOM 568 O O . LYS A 1 71 ? 11.672 0.014 10.629 1.00 98.06 71 LYS A O 1
ATOM 573 N N . TYR A 1 72 ? 10.694 -1.160 8.981 1.00 97.81 72 TYR A N 1
ATOM 574 C CA . TYR A 1 72 ? 9.360 -0.572 9.142 1.00 97.81 72 TYR A CA 1
ATOM 575 C C . TYR A 1 72 ? 8.271 -1.568 9.559 1.00 97.81 72 TYR A C 1
ATOM 577 O O . TYR A 1 72 ? 7.186 -1.130 9.934 1.00 97.81 72 TYR A O 1
ATOM 585 N N . GLY A 1 73 ? 8.524 -2.878 9.482 1.00 97.06 73 GLY A N 1
ATOM 586 C CA . GLY A 1 73 ? 7.537 -3.914 9.788 1.00 97.06 73 GLY A CA 1
ATOM 587 C C . GLY A 1 73 ? 7.169 -3.971 11.272 1.00 97.06 73 GLY A C 1
ATOM 588 O O . GLY A 1 73 ? 8.033 -3.899 12.145 1.00 97.06 73 GLY A O 1
ATOM 589 N N . ARG A 1 74 ? 5.868 -4.089 11.549 1.00 96.81 74 ARG A N 1
ATOM 590 C CA . ARG A 1 74 ? 5.253 -4.119 12.893 1.00 96.81 74 ARG A CA 1
ATOM 591 C C . ARG A 1 74 ? 3.791 -4.557 12.777 1.00 96.81 74 ARG A C 1
ATOM 593 O O . ARG A 1 74 ? 3.275 -4.671 11.670 1.00 96.81 74 ARG A O 1
ATOM 600 N N . ASP A 1 75 ? 3.107 -4.758 13.900 1.00 97.06 75 ASP A N 1
ATOM 601 C CA . ASP A 1 75 ? 1.731 -5.292 13.927 1.00 97.06 75 ASP A CA 1
ATOM 602 C C . ASP A 1 75 ? 0.716 -4.482 13.099 1.00 97.06 75 ASP A C 1
ATOM 604 O O . ASP A 1 75 ? -0.269 -5.028 12.606 1.00 97.06 75 ASP A O 1
ATOM 608 N N . ASP A 1 76 ? 0.949 -3.179 12.934 1.00 97.69 76 ASP A N 1
ATOM 609 C CA . ASP A 1 76 ? 0.116 -2.247 12.172 1.00 97.69 76 ASP A CA 1
ATOM 610 C C . ASP A 1 76 ? 0.755 -1.776 10.851 1.00 97.69 76 ASP A C 1
ATOM 612 O O . ASP A 1 76 ? 0.213 -0.877 10.201 1.00 97.69 76 ASP A O 1
ATOM 616 N N . VAL A 1 77 ? 1.883 -2.374 10.441 1.00 98.56 77 VAL A N 1
ATOM 617 C CA . VAL A 1 77 ? 2.562 -2.115 9.160 1.00 98.56 77 VAL A CA 1
ATOM 618 C C . VAL A 1 77 ? 3.073 -3.425 8.550 1.00 98.56 77 VAL A C 1
ATOM 620 O O . VAL A 1 77 ? 4.090 -3.975 8.977 1.00 98.56 77 VAL A O 1
ATOM 623 N N . GLU A 1 78 ? 2.410 -3.899 7.498 1.00 98.56 78 GLU A N 1
ATOM 624 C CA . GLU A 1 78 ? 2.840 -5.077 6.736 1.00 98.56 78 GLU A CA 1
ATOM 625 C C . GLU A 1 78 ? 3.636 -4.683 5.490 1.00 98.56 78 GLU A C 1
ATOM 627 O O . GLU A 1 78 ? 3.232 -3.797 4.741 1.00 98.56 78 GLU A O 1
ATOM 632 N N . ILE A 1 79 ? 4.751 -5.381 5.243 1.00 98.62 79 ILE A N 1
ATOM 633 C CA . ILE A 1 79 ? 5.603 -5.199 4.060 1.00 98.62 79 ILE A CA 1
ATOM 634 C C . ILE A 1 79 ? 5.682 -6.521 3.287 1.00 98.62 79 ILE A C 1
ATOM 636 O O . ILE A 1 79 ? 6.297 -7.496 3.743 1.00 98.62 79 ILE A O 1
ATOM 640 N N . ILE A 1 80 ? 5.072 -6.549 2.107 1.00 98.38 80 ILE A N 1
ATOM 641 C CA . ILE A 1 80 ? 4.878 -7.740 1.276 1.00 98.38 80 ILE A CA 1
ATOM 642 C C . ILE A 1 80 ? 5.547 -7.522 -0.082 1.00 98.38 80 ILE A C 1
ATOM 644 O O . ILE A 1 80 ? 5.529 -6.421 -0.631 1.00 98.38 80 ILE A O 1
ATOM 648 N N . SER A 1 81 ? 6.130 -8.587 -0.624 1.00 98.00 81 SER A N 1
ATOM 649 C CA . SER A 1 81 ? 6.604 -8.633 -2.003 1.00 98.00 81 SER A CA 1
ATOM 650 C C . SER A 1 81 ? 6.271 -9.990 -2.603 1.00 98.00 81 SER A C 1
ATOM 652 O O . SER A 1 81 ? 6.415 -11.017 -1.934 1.00 98.00 81 SER A O 1
ATOM 654 N N . PHE A 1 82 ? 5.806 -9.984 -3.845 1.00 96.75 82 PHE A N 1
ATOM 655 C CA . PHE A 1 82 ? 5.585 -11.172 -4.660 1.00 96.75 82 PHE A CA 1
ATOM 656 C C . PHE A 1 82 ? 5.848 -10.839 -6.126 1.00 96.75 82 PHE A C 1
ATOM 658 O O . PHE A 1 82 ? 5.807 -9.679 -6.531 1.00 96.75 82 PHE A O 1
ATOM 665 N N . TYR A 1 83 ? 6.083 -11.860 -6.947 1.00 94.38 83 TYR A N 1
ATOM 666 C CA . TYR A 1 83 ? 6.149 -11.676 -8.392 1.00 94.38 83 TYR A CA 1
ATOM 667 C C . TYR A 1 83 ? 4.738 -11.734 -8.994 1.00 94.38 83 TYR A C 1
ATOM 669 O O . TYR A 1 83 ? 4.048 -12.747 -8.893 1.00 94.38 83 TYR A O 1
ATOM 677 N N . GLY A 1 84 ? 4.291 -10.628 -9.587 1.00 90.06 84 GLY A N 1
ATOM 678 C CA . GLY A 1 84 ? 2.957 -10.487 -10.182 1.00 90.06 84 GLY A CA 1
ATOM 679 C C . GLY A 1 84 ? 2.958 -9.660 -11.463 1.00 90.06 84 GLY A C 1
ATOM 680 O O . GLY A 1 84 ? 1.994 -8.952 -11.745 1.00 90.06 84 GLY A O 1
ATOM 681 N N . LEU A 1 85 ? 4.070 -9.688 -12.201 1.00 87.19 85 LEU A N 1
ATOM 682 C CA . LEU A 1 85 ? 4.216 -9.040 -13.509 1.00 87.19 85 LEU A CA 1
ATOM 683 C C . LEU A 1 85 ? 4.018 -10.026 -14.672 1.00 87.19 85 LEU A C 1
ATOM 685 O O . LEU A 1 85 ? 4.378 -9.723 -15.809 1.00 87.19 85 LEU A O 1
ATOM 689 N N . ASP A 1 86 ? 3.499 -11.217 -14.393 1.00 85.56 86 ASP A N 1
ATOM 690 C CA . ASP A 1 86 ? 3.211 -12.320 -15.309 1.00 85.56 86 ASP A CA 1
ATOM 691 C C . ASP A 1 86 ? 1.869 -12.138 -16.028 1.00 85.56 86 ASP A C 1
ATOM 693 O O . ASP A 1 86 ? 0.995 -12.993 -15.985 1.00 85.56 86 ASP A O 1
ATOM 697 N N . TYR A 1 87 ? 1.706 -11.006 -16.706 1.00 82.25 87 TYR A N 1
ATOM 698 C CA . TYR A 1 87 ? 0.557 -10.751 -17.568 1.00 82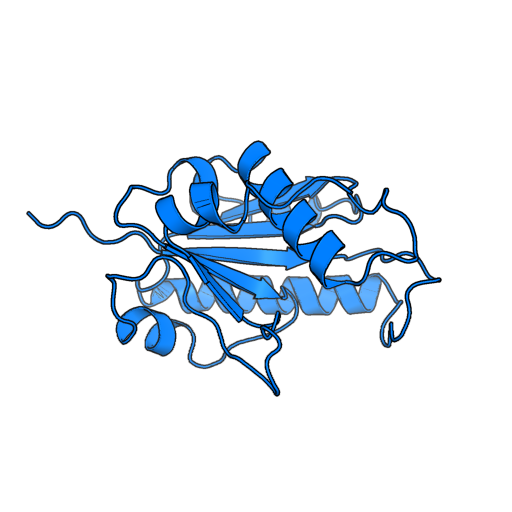.25 87 TYR A CA 1
ATOM 699 C C . TYR A 1 87 ? 1.006 -10.265 -18.956 1.00 82.25 87 TYR A C 1
ATOM 701 O O . TYR A 1 87 ? 2.111 -9.713 -19.078 1.00 82.25 87 TYR A O 1
ATOM 709 N N . PRO A 1 88 ? 0.187 -10.488 -20.002 1.00 80.12 88 PRO A N 1
ATOM 710 C CA . PRO A 1 88 ? 0.466 -10.018 -21.356 1.00 80.12 88 PRO A CA 1
ATOM 711 C C . PRO A 1 88 ? 0.735 -8.504 -21.426 1.00 80.12 88 PRO A C 1
ATOM 713 O O . PRO A 1 88 ? 0.147 -7.718 -20.685 1.00 80.12 88 PRO A O 1
ATOM 716 N N . VAL A 1 89 ? 1.641 -8.076 -22.313 1.00 72.31 89 VAL A N 1
ATOM 717 C CA . VAL A 1 89 ? 2.095 -6.667 -22.409 1.00 72.31 89 VAL A CA 1
ATOM 718 C C . VAL A 1 89 ? 0.982 -5.744 -22.917 1.00 72.31 89 VAL A C 1
ATOM 720 O O . VAL A 1 89 ? 0.960 -4.555 -22.599 1.00 72.31 89 VAL A O 1
ATOM 723 N N . GLU A 1 90 ? 0.047 -6.295 -23.683 1.00 77.12 90 GLU A N 1
ATOM 724 C CA . GLU A 1 90 ? -1.171 -5.646 -24.159 1.00 77.12 90 GLU A CA 1
ATOM 725 C C . GLU A 1 90 ? -2.126 -5.253 -23.024 1.00 77.12 90 GLU A C 1
ATOM 727 O O . GLU A 1 90 ? -2.949 -4.351 -23.203 1.00 77.12 90 GLU A O 1
ATOM 732 N N . TYR A 1 91 ? -2.004 -5.863 -21.841 1.00 78.50 91 TYR A N 1
ATOM 733 C CA . TYR A 1 91 ? -2.793 -5.466 -20.685 1.00 78.50 91 TYR A CA 1
ATOM 734 C C . TYR A 1 91 ? -2.221 -4.194 -20.073 1.00 78.50 91 TYR 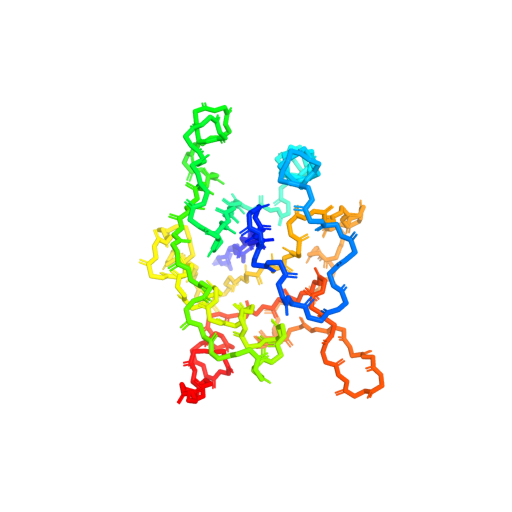A C 1
ATOM 736 O O . TYR A 1 91 ? -1.079 -4.111 -19.617 1.00 78.50 91 TYR A O 1
ATOM 744 N N . HIS A 1 92 ? -3.057 -3.159 -20.058 1.00 74.81 92 HIS A N 1
ATOM 745 C CA . HIS A 1 92 ? -2.668 -1.854 -19.558 1.00 74.81 92 HIS A CA 1
ATOM 746 C C . HIS A 1 92 ? -2.372 -1.891 -18.051 1.00 74.81 92 HIS A C 1
ATOM 748 O O . HIS A 1 92 ? -2.873 -2.734 -17.303 1.00 74.81 92 HIS A O 1
ATOM 754 N N . ARG A 1 93 ? -1.660 -0.874 -17.561 1.00 77.88 93 ARG A N 1
ATOM 755 C CA . ARG A 1 93 ? -1.283 -0.713 -16.145 1.00 77.88 93 ARG A CA 1
ATOM 756 C C . ARG A 1 93 ? -2.437 -0.882 -15.143 1.00 77.88 93 ARG A C 1
ATOM 758 O O . ARG A 1 93 ? -2.199 -1.333 -14.028 1.00 77.88 93 ARG A O 1
ATOM 765 N N . GLY A 1 94 ? -3.672 -0.549 -15.529 1.00 83.62 94 GLY A N 1
ATOM 766 C CA . GLY A 1 94 ? -4.854 -0.769 -14.692 1.00 83.62 94 GLY A CA 1
ATOM 767 C C . GLY A 1 94 ? -5.094 -2.241 -14.333 1.00 83.62 94 GLY A C 1
ATOM 768 O O . GLY A 1 94 ? -5.449 -2.527 -13.198 1.00 83.62 94 GLY A O 1
ATOM 769 N N . TYR A 1 95 ? -4.816 -3.171 -15.250 1.00 86.88 95 TYR A N 1
ATOM 770 C CA . TYR A 1 95 ? -4.961 -4.610 -15.023 1.00 86.88 95 TYR A CA 1
ATOM 771 C C . TYR A 1 95 ? -3.928 -5.107 -14.010 1.00 86.88 95 TYR A C 1
ATOM 773 O O . TYR A 1 95 ? -4.273 -5.760 -13.025 1.00 86.88 95 TYR A O 1
ATOM 781 N N . GLY A 1 96 ? -2.662 -4.721 -14.209 1.00 88.50 96 GLY A N 1
ATOM 782 C CA . GLY A 1 96 ? -1.584 -5.055 -13.280 1.00 88.50 96 GLY A CA 1
ATOM 783 C C . GLY A 1 96 ? -1.834 -4.511 -11.871 1.00 88.50 96 GLY A C 1
ATOM 784 O O . GLY A 1 96 ? -1.530 -5.185 -10.893 1.00 88.50 96 GLY A O 1
ATOM 785 N N . GLU A 1 97 ? -2.434 -3.324 -11.755 1.00 91.06 97 GLU A N 1
ATOM 786 C CA . GLU A 1 97 ? -2.818 -2.749 -10.464 1.00 91.06 97 GLU A CA 1
ATOM 787 C C . GLU A 1 97 ? -3.957 -3.528 -9.790 1.00 91.06 97 GLU A C 1
ATOM 789 O O . GLU A 1 97 ? -3.867 -3.818 -8.600 1.00 91.06 97 GLU A O 1
ATOM 794 N N . MET A 1 98 ? -5.008 -3.899 -10.527 1.00 91.75 98 MET A N 1
ATOM 795 C CA . MET A 1 98 ? -6.116 -4.680 -9.960 1.00 91.75 98 MET A CA 1
ATOM 796 C C . MET A 1 98 ? -5.658 -6.075 -9.528 1.00 91.75 98 MET A C 1
ATOM 798 O O . MET A 1 98 ? -5.961 -6.503 -8.417 1.00 91.75 98 MET A O 1
ATOM 802 N N . THR A 1 99 ? -4.830 -6.730 -10.344 1.00 91.19 99 THR A N 1
ATOM 803 C CA . THR A 1 99 ? -4.213 -8.023 -10.006 1.00 91.19 99 THR A CA 1
ATOM 804 C C . THR A 1 99 ? -3.341 -7.914 -8.754 1.00 91.19 99 THR A C 1
ATOM 806 O O . THR A 1 99 ? -3.412 -8.767 -7.870 1.00 91.19 99 THR A O 1
ATOM 809 N N . LEU A 1 100 ? -2.542 -6.843 -8.640 1.00 94.56 100 LEU A N 1
ATOM 810 C CA . LEU A 1 100 ? -1.739 -6.568 -7.446 1.00 94.56 100 LEU A CA 1
ATOM 811 C C . LEU A 1 100 ? -2.629 -6.449 -6.209 1.00 94.56 100 LEU A C 1
ATOM 813 O O . LEU A 1 100 ? -2.317 -7.059 -5.191 1.00 94.56 100 LEU A O 1
ATOM 817 N N . ILE A 1 101 ? -3.734 -5.703 -6.289 1.00 96.00 101 ILE A N 1
ATOM 818 C CA . ILE A 1 101 ? -4.663 -5.519 -5.166 1.00 96.00 101 ILE A CA 1
ATOM 819 C C . ILE A 1 101 ? -5.291 -6.851 -4.746 1.00 96.00 101 ILE A C 1
ATOM 821 O O . ILE A 1 101 ? -5.351 -7.134 -3.552 1.00 96.00 101 ILE A O 1
ATOM 825 N N . VAL A 1 102 ? -5.718 -7.692 -5.692 1.00 95.12 102 VAL A N 1
ATOM 826 C CA . VAL A 1 102 ? -6.276 -9.016 -5.371 1.00 95.12 102 VAL A CA 1
ATOM 827 C C . VAL A 1 102 ? -5.235 -9.887 -4.664 1.00 95.12 102 VAL A C 1
ATOM 829 O O . VAL A 1 102 ? -5.495 -10.356 -3.555 1.00 95.12 102 VAL A O 1
ATOM 832 N N . LYS A 1 103 ? -4.023 -10.009 -5.220 1.00 95.19 103 LYS A N 1
ATOM 833 C CA . LYS A 1 103 ? -2.922 -10.760 -4.588 1.00 95.19 103 LYS A CA 1
ATOM 834 C C . LYS A 1 103 ? -2.519 -10.169 -3.229 1.00 95.19 103 LYS A C 1
ATOM 836 O O . LYS A 1 103 ? -2.199 -10.902 -2.297 1.00 95.19 103 LYS A O 1
ATOM 841 N N . ALA A 1 104 ? -2.590 -8.849 -3.051 1.00 97.00 104 ALA A N 1
ATOM 842 C CA . ALA A 1 104 ? -2.343 -8.214 -1.757 1.00 97.00 104 ALA A CA 1
ATOM 843 C C . ALA A 1 104 ? -3.296 -8.737 -0.671 1.00 97.00 104 ALA A C 1
ATOM 845 O O . ALA A 1 104 ? -2.848 -9.027 0.437 1.00 97.00 104 ALA A O 1
ATOM 846 N N . TYR A 1 105 ? -4.585 -8.907 -0.984 1.00 96.25 105 TYR A N 1
ATOM 847 C CA . TYR A 1 105 ? -5.567 -9.479 -0.055 1.00 96.25 105 TYR A CA 1
ATOM 848 C C . TYR A 1 105 ? -5.296 -10.946 0.287 1.00 96.25 105 TYR A C 1
ATOM 850 O O . TYR A 1 105 ? -5.637 -11.385 1.383 1.00 96.25 105 TYR A O 1
ATOM 858 N N . GLU A 1 106 ? -4.682 -11.712 -0.610 1.00 94.56 106 GLU A N 1
ATOM 859 C CA . GLU A 1 106 ? -4.314 -13.110 -0.350 1.00 94.56 106 GLU A CA 1
ATOM 860 C C . GLU A 1 106 ? -3.150 -13.215 0.644 1.00 94.56 106 GLU A C 1
ATOM 862 O O . GLU A 1 106 ? -3.114 -14.129 1.468 1.00 94.56 106 GLU A O 1
ATOM 867 N N . HIS A 1 107 ? -2.230 -12.248 0.611 1.0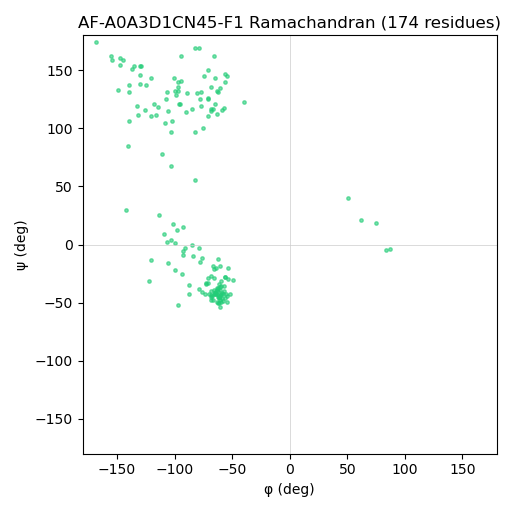0 96.12 107 HIS A N 1
ATOM 868 C CA . HIS A 1 107 ? -1.005 -12.266 1.412 1.00 96.12 107 HIS A CA 1
ATOM 869 C C . HIS A 1 107 ? -1.057 -11.417 2.694 1.00 96.12 107 HIS A C 1
ATOM 871 O O . HIS A 1 107 ? -0.270 -11.662 3.610 1.00 96.12 107 HIS A O 1
ATOM 877 N N . SER A 1 108 ? -1.946 -10.422 2.779 1.00 98.06 108 SER A N 1
ATOM 878 C CA . SER A 1 108 ? -2.002 -9.467 3.894 1.00 98.06 108 SER A CA 1
ATOM 879 C C . SER A 1 108 ? -3.029 -9.854 4.955 1.00 98.06 108 SER A C 1
ATOM 881 O O . SER A 1 108 ? -4.234 -9.887 4.686 1.00 98.06 108 SER A O 1
ATOM 883 N N . LYS A 1 109 ? -2.583 -10.049 6.203 1.00 97.31 109 LYS A N 1
ATOM 884 C CA . LYS A 1 109 ? -3.501 -10.297 7.331 1.00 97.31 109 LYS A CA 1
ATOM 885 C C . LYS A 1 109 ? -4.243 -9.021 7.709 1.00 97.31 109 LYS A C 1
ATOM 887 O O . LYS A 1 109 ? -5.415 -9.074 8.083 1.00 97.31 109 LYS A O 1
ATOM 892 N N . LEU A 1 110 ? -3.586 -7.868 7.580 1.00 97.88 110 LEU A N 1
ATOM 893 C CA . LEU A 1 110 ? -4.208 -6.566 7.797 1.00 97.88 110 LEU A CA 1
ATOM 894 C C . LEU A 1 110 ? -5.381 -6.336 6.837 1.00 97.88 110 LEU A C 1
ATOM 896 O O . LEU A 1 110 ? -6.474 -6.035 7.317 1.00 97.88 110 LEU A O 1
ATOM 900 N N . LEU A 1 111 ? -5.210 -6.553 5.527 1.00 97.12 111 LEU A N 1
ATOM 901 C CA . LEU A 1 111 ? -6.309 -6.416 4.557 1.00 97.12 111 LEU A CA 1
ATOM 902 C C . LEU A 1 111 ? -7.439 -7.421 4.816 1.00 97.12 111 LEU A C 1
ATOM 904 O O . LEU A 1 111 ? -8.610 -7.051 4.763 1.00 97.12 111 LEU A O 1
ATOM 908 N N . GLN A 1 112 ? -7.116 -8.664 5.181 1.00 95.06 112 GLN A N 1
ATOM 909 C CA . GLN A 1 112 ? -8.122 -9.673 5.547 1.00 95.06 112 GLN A CA 1
ATOM 910 C C . GLN A 1 112 ? -8.898 -9.322 6.828 1.00 95.06 112 GLN A C 1
ATOM 912 O O . GLN A 1 112 ? -10.005 -9.813 7.035 1.00 95.06 112 GLN A O 1
ATOM 917 N N . SER A 1 113 ? -8.346 -8.459 7.686 1.00 93.38 113 SER A N 1
ATOM 918 C CA . SER A 1 113 ? -8.986 -8.024 8.933 1.00 93.38 113 SER A CA 1
ATOM 919 C C . SER A 1 113 ? -9.960 -6.849 8.769 1.00 93.38 113 SER A C 1
ATOM 921 O O . SER A 1 113 ? -10.553 -6.399 9.758 1.00 93.38 113 SER A O 1
ATOM 923 N N . VAL A 1 114 ? -10.129 -6.324 7.548 1.00 92.62 114 VAL A N 1
ATOM 924 C CA . VAL A 1 114 ? -11.061 -5.225 7.262 1.00 92.62 114 VAL A CA 1
ATOM 925 C C . VAL A 1 114 ? -12.491 -5.692 7.519 1.00 92.62 114 VAL A C 1
ATOM 927 O O . VAL A 1 114 ? -12.985 -6.657 6.941 1.00 92.62 114 VAL A O 1
ATOM 930 N N . SER A 1 115 ? -13.174 -5.003 8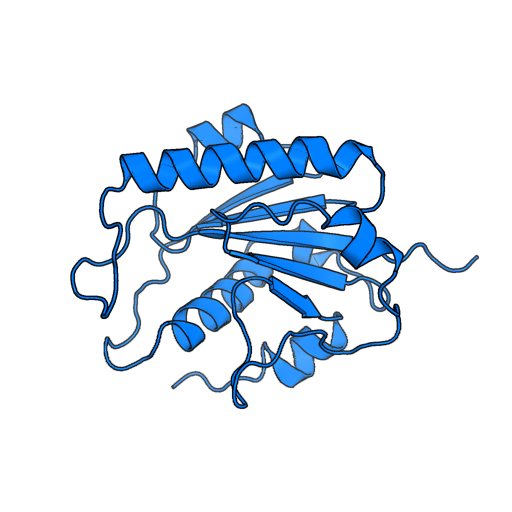.431 1.00 90.44 115 SER A N 1
ATOM 931 C CA . SER A 1 115 ? -14.570 -5.305 8.746 1.00 90.44 115 SER A CA 1
ATOM 932 C C . SER A 1 115 ? -15.522 -4.724 7.697 1.00 90.44 115 SER A C 1
ATOM 934 O O . SER A 1 115 ? -15.145 -3.844 6.932 1.00 90.44 115 SER A O 1
ATOM 936 N N . LYS A 1 116 ? -16.801 -5.118 7.741 1.00 87.56 116 LYS A N 1
ATOM 937 C CA . LYS A 1 116 ? -17.863 -4.560 6.880 1.00 87.56 116 LYS A CA 1
ATOM 938 C C . LYS A 1 116 ? -18.007 -3.028 6.907 1.00 87.56 116 LYS A C 1
ATOM 940 O O . LYS A 1 116 ? -18.615 -2.477 6.003 1.00 87.56 116 LYS A O 1
ATOM 945 N N . HIS A 1 117 ? -17.503 -2.366 7.948 1.00 88.56 117 HIS A N 1
ATOM 946 C CA . HIS A 1 117 ? -17.543 -0.909 8.100 1.00 88.56 117 HIS A CA 1
ATOM 947 C C . HIS A 1 117 ? -16.176 -0.253 7.872 1.00 88.56 117 HIS A C 1
ATOM 949 O O . HIS A 1 117 ? -16.044 0.938 8.100 1.00 88.56 117 HIS A O 1
ATOM 955 N N . GLY A 1 118 ? -15.146 -1.028 7.523 1.00 94.44 118 GLY A N 1
ATOM 956 C CA . GLY A 1 118 ? -13.810 -0.512 7.253 1.00 94.44 118 GLY A CA 1
ATOM 957 C C . GLY A 1 118 ? -13.587 -0.244 5.770 1.00 94.44 118 GLY A C 1
ATOM 958 O O . GLY A 1 118 ? -14.284 -0.790 4.913 1.00 94.44 118 GLY A O 1
ATOM 959 N N . HIS A 1 119 ? -12.568 0.561 5.495 1.00 97.06 119 HIS A N 1
ATOM 960 C CA . HIS A 1 119 ? -12.189 0.973 4.152 1.00 97.06 119 HIS A CA 1
ATOM 961 C C . HIS A 1 119 ? -10.700 0.750 3.917 1.00 97.06 119 HIS A C 1
ATOM 963 O O . HIS A 1 119 ? -9.874 0.909 4.823 1.00 97.06 119 HIS A O 1
ATOM 969 N N . VAL A 1 120 ? -10.356 0.405 2.679 1.00 98.19 120 VAL A N 1
ATOM 970 C CA . VAL A 1 120 ? -8.968 0.344 2.222 1.00 98.19 120 VAL A CA 1
ATOM 971 C C . VAL A 1 120 ? -8.704 1.506 1.287 1.00 98.19 120 VAL A C 1
ATOM 973 O O . VAL A 1 120 ? -9.383 1.661 0.282 1.00 98.19 120 VAL A O 1
ATOM 976 N N . TRP A 1 121 ? -7.685 2.293 1.609 1.00 97.94 121 TRP A N 1
ATOM 977 C CA . TRP A 1 121 ? -7.238 3.464 0.871 1.00 97.94 121 TRP A CA 1
ATOM 978 C C . TRP A 1 121 ? -5.991 3.108 0.078 1.00 97.94 121 TRP A C 1
ATOM 980 O O . TRP A 1 121 ? -4.875 3.113 0.603 1.00 97.94 121 TRP A O 1
ATOM 990 N N . LYS A 1 122 ? -6.169 2.786 -1.198 1.00 97.81 122 LYS A N 1
ATOM 991 C CA . LYS A 1 122 ? -5.057 2.499 -2.096 1.00 97.81 122 LYS A CA 1
ATOM 992 C C . LYS A 1 122 ? -4.392 3.784 -2.520 1.00 97.81 122 LYS A C 1
ATOM 994 O O . LYS A 1 122 ? -5.054 4.688 -3.021 1.00 97.81 122 LYS A O 1
ATOM 999 N N . ILE A 1 123 ? -3.070 3.823 -2.416 1.00 97.69 123 ILE A N 1
ATOM 1000 C CA . ILE A 1 123 ? -2.245 4.883 -2.984 1.00 97.69 123 ILE A CA 1
ATOM 1001 C C . ILE A 1 123 ? -1.111 4.260 -3.799 1.00 97.69 123 ILE A C 1
ATOM 1003 O O . ILE A 1 123 ? -0.487 3.285 -3.386 1.00 97.69 123 ILE A O 1
ATOM 1007 N N . THR A 1 124 ? -0.818 4.830 -4.971 1.00 95.69 124 THR A N 1
ATOM 1008 C CA . THR A 1 124 ? 0.425 4.489 -5.684 1.00 95.69 124 THR A CA 1
ATOM 1009 C C . THR A 1 124 ? 1.608 4.822 -4.779 1.00 95.69 124 THR A C 1
ATOM 1011 O O . THR A 1 124 ? 1.854 5.990 -4.483 1.00 95.69 124 THR A O 1
ATOM 1014 N N . GLY A 1 125 ? 2.364 3.809 -4.370 1.00 91.06 125 GLY A N 1
ATOM 1015 C CA . GLY A 1 125 ? 3.234 3.848 -3.197 1.00 91.06 125 GLY A CA 1
ATOM 1016 C C . GLY A 1 125 ? 4.367 4.870 -3.224 1.00 91.06 125 GLY A C 1
ATOM 1017 O O . GLY A 1 125 ? 4.965 5.090 -2.188 1.00 91.06 125 GLY A O 1
ATOM 1018 N N . ARG A 1 126 ? 4.673 5.498 -4.367 1.00 92.88 126 ARG A N 1
ATOM 1019 C CA . ARG A 1 126 ? 5.681 6.572 -4.496 1.00 92.88 126 ARG A CA 1
ATOM 1020 C C . ARG A 1 126 ? 5.102 7.987 -4.359 1.00 92.88 126 ARG A C 1
ATOM 1022 O O . ARG A 1 126 ? 5.852 8.959 -4.318 1.00 92.88 126 ARG A O 1
ATOM 1029 N N . TYR A 1 127 ? 3.778 8.134 -4.328 1.00 95.81 127 TYR A N 1
ATOM 1030 C CA . TYR A 1 127 ? 3.108 9.428 -4.204 1.00 95.81 127 TYR A CA 1
ATOM 1031 C C . TYR A 1 127 ? 2.771 9.744 -2.747 1.00 95.81 127 TYR A C 1
ATOM 1033 O O . TYR A 1 127 ? 2.332 8.879 -1.991 1.00 95.81 127 TYR A O 1
ATOM 1041 N N . LYS A 1 128 ? 2.938 11.016 -2.368 1.00 97.44 128 LYS A N 1
ATOM 1042 C CA . LYS A 1 128 ? 2.610 11.548 -1.038 1.00 97.44 128 LYS A CA 1
ATOM 1043 C C . LYS A 1 128 ? 1.372 12.440 -1.144 1.00 97.44 128 LYS A C 1
ATOM 1045 O O . LYS A 1 128 ? 1.459 13.567 -1.637 1.00 97.44 128 LYS A O 1
ATOM 1050 N N . ILE A 1 129 ? 0.223 11.944 -0.694 1.00 96.56 129 ILE A N 1
ATOM 1051 C CA . ILE A 1 129 ? -1.024 12.709 -0.621 1.00 96.56 129 ILE A CA 1
ATOM 1052 C C . ILE A 1 129 ? -0.985 13.537 0.664 1.00 96.56 129 ILE A C 1
ATOM 1054 O O . ILE A 1 129 ? -1.283 13.041 1.746 1.00 96.56 129 ILE A O 1
ATOM 1058 N N . LYS A 1 130 ? -0.577 14.806 0.536 1.00 96.69 130 LYS A N 1
ATOM 1059 C CA . LYS A 1 130 ? -0.237 15.688 1.670 1.00 96.69 130 LYS A CA 1
ATOM 1060 C C . LYS A 1 130 ? -1.354 15.847 2.707 1.00 96.69 130 LYS A C 1
ATOM 1062 O O . LYS A 1 130 ? -1.072 16.115 3.868 1.00 96.69 130 LYS A O 1
ATOM 1067 N N . ASN A 1 131 ? -2.602 15.707 2.274 1.00 95.56 131 ASN A N 1
ATOM 1068 C CA . ASN A 1 131 ? -3.812 15.865 3.072 1.00 95.56 131 ASN A CA 1
ATOM 1069 C C . ASN A 1 131 ? -4.585 14.544 3.249 1.00 95.56 131 ASN A C 1
ATOM 1071 O O . ASN A 1 131 ? -5.797 14.586 3.450 1.00 95.56 131 ASN A O 1
ATOM 1075 N N . ILE A 1 132 ? -3.919 13.383 3.168 1.00 96.31 132 ILE A N 1
ATOM 1076 C CA . ILE A 1 132 ? -4.571 12.062 3.250 1.00 96.31 132 ILE A CA 1
ATOM 1077 C C . ILE A 1 132 ? -5.465 11.914 4.486 1.00 96.31 132 ILE A C 1
ATOM 1079 O O . ILE A 1 132 ? -6.600 11.470 4.366 1.00 96.31 132 ILE A O 1
ATOM 1083 N N . ASN A 1 133 ? -5.014 12.384 5.648 1.00 96.94 133 ASN A N 1
ATOM 1084 C CA . ASN A 1 133 ? -5.786 12.306 6.888 1.00 96.94 133 ASN A CA 1
ATOM 1085 C C . ASN A 1 133 ? -7.095 13.100 6.793 1.00 96.94 133 ASN A C 1
ATOM 1087 O O . ASN A 1 133 ? -8.141 12.630 7.223 1.00 96.94 133 ASN A O 1
ATOM 1091 N N . SER A 1 134 ? -7.065 14.278 6.162 1.00 96.31 134 SER A N 1
ATOM 1092 C CA . SER A 1 134 ? -8.272 15.066 5.899 1.00 96.31 134 SER A CA 1
ATOM 1093 C C . SER A 1 134 ? -9.185 14.388 4.883 1.00 96.31 134 SER A C 1
ATOM 1095 O O . SER A 1 134 ? -10.395 14.392 5.072 1.00 96.31 134 SER A O 1
ATOM 1097 N N . VAL A 1 135 ? -8.624 13.782 3.831 1.00 95.06 135 VAL A N 1
ATOM 1098 C CA . VAL A 1 135 ? -9.410 13.010 2.858 1.00 95.06 135 VAL A CA 1
ATOM 1099 C C . VAL A 1 135 ? -10.158 11.882 3.564 1.00 95.06 135 VAL A C 1
ATOM 1101 O O . VAL A 1 135 ? -11.366 11.779 3.391 1.00 95.06 135 VAL A O 1
ATOM 1104 N N . ILE A 1 136 ? -9.482 11.094 4.402 1.00 95.44 136 ILE A N 1
ATOM 1105 C CA . ILE A 1 136 ? -10.109 9.996 5.150 1.00 95.44 136 ILE A CA 1
ATOM 1106 C C . ILE A 1 136 ? -11.178 10.533 6.106 1.00 95.44 136 ILE A C 1
ATOM 1108 O O . ILE A 1 136 ? -12.317 10.078 6.075 1.00 95.44 136 ILE A O 1
ATOM 1112 N N . ARG A 1 137 ? -10.831 11.538 6.917 1.00 94.50 137 ARG A N 1
ATOM 1113 C CA . ARG A 1 137 ? -11.709 12.098 7.953 1.00 94.50 137 ARG A CA 1
ATOM 1114 C C . ARG A 1 137 ? -13.010 12.681 7.415 1.00 94.50 137 ARG A C 1
ATOM 1116 O O . ARG A 1 137 ? -14.036 12.583 8.078 1.00 94.50 137 ARG A O 1
ATOM 1123 N N . PHE A 1 138 ? -12.947 13.352 6.267 1.00 94.06 138 PHE A N 1
ATOM 1124 C CA . PHE A 1 138 ? -14.088 14.064 5.689 1.00 94.06 138 PHE A CA 1
ATOM 1125 C C . PHE A 1 138 ? -14.792 13.286 4.577 1.00 94.06 138 PHE A C 1
ATOM 1127 O O . PHE A 1 138 ? -15.740 13.805 3.987 1.00 94.06 138 PHE A O 1
ATOM 1134 N N . SER A 1 139 ? -14.345 12.069 4.271 1.00 92.69 139 SER A N 1
ATOM 1135 C CA . SER A 1 139 ? -15.086 11.200 3.363 1.00 92.69 139 SER A CA 1
ATOM 1136 C C . SER A 1 139 ? -16.319 10.638 4.059 1.00 92.69 139 SER A C 1
ATOM 1138 O O . SER A 1 139 ? -16.292 10.349 5.255 1.00 92.69 139 SER A O 1
ATOM 1140 N N . ASP A 1 140 ? -17.398 10.464 3.294 1.00 89.69 140 ASP A N 1
ATOM 1141 C CA . ASP A 1 140 ? -18.522 9.645 3.743 1.00 89.69 140 ASP A CA 1
ATOM 1142 C C . ASP A 1 140 ? -18.000 8.239 4.080 1.00 89.69 140 ASP A C 1
ATOM 1144 O O . ASP A 1 140 ? -17.062 7.763 3.452 1.00 89.69 140 ASP A O 1
ATOM 1148 N N . SER A 1 141 ? -18.580 7.577 5.073 1.00 86.56 141 SER A N 1
ATOM 1149 C CA . SER A 1 141 ? -18.262 6.178 5.391 1.00 86.56 141 SER A CA 1
ATOM 1150 C C . SER A 1 141 ? -19.201 5.193 4.690 1.00 86.56 141 SER A C 1
ATOM 1152 O O . SER A 1 141 ? -19.010 3.983 4.782 1.00 86.56 141 SER A O 1
ATOM 1154 N N . ASN A 1 142 ? -20.222 5.692 3.991 1.00 91.31 142 ASN A N 1
ATOM 1155 C CA . ASN A 1 142 ? -21.206 4.893 3.280 1.00 91.31 142 ASN A CA 1
ATOM 1156 C C . ASN A 1 142 ? -20.939 4.884 1.767 1.00 91.31 142 ASN A C 1
ATOM 1158 O O . ASN A 1 142 ? -21.713 5.428 0.978 1.00 91.31 142 ASN A O 1
ATOM 1162 N N . PHE A 1 143 ? -19.836 4.260 1.350 1.00 93.88 143 PHE A N 1
ATOM 1163 C CA . PHE A 1 143 ? -19.545 4.022 -0.064 1.00 93.88 143 PHE A CA 1
ATOM 1164 C C . PHE A 1 143 ? -19.015 2.609 -0.303 1.00 93.88 143 PHE A C 1
ATOM 1166 O O . PHE A 1 143 ? -18.345 2.026 0.543 1.00 93.88 143 PHE A O 1
ATOM 1173 N N . ASP A 1 144 ? -19.265 2.075 -1.499 1.00 94.94 144 ASP A N 1
ATOM 1174 C CA . ASP A 1 144 ? -18.633 0.830 -1.943 1.00 94.94 144 ASP A CA 1
ATOM 1175 C C . ASP A 1 144 ? -17.280 1.103 -2.607 1.00 94.94 144 ASP A C 1
ATOM 1177 O O . ASP A 1 144 ? -16.297 0.427 -2.307 1.00 94.94 144 ASP A O 1
ATOM 1181 N N . VAL A 1 145 ? -17.204 2.140 -3.449 1.00 94.81 145 VAL A N 1
ATOM 1182 C CA . VAL A 1 145 ? -15.964 2.634 -4.064 1.00 94.81 145 VAL A CA 1
ATOM 1183 C C . VAL A 1 145 ? -15.975 4.160 -4.089 1.00 94.81 145 VAL A C 1
ATOM 1185 O O . VAL A 1 145 ? -16.933 4.777 -4.551 1.00 94.81 145 VAL A O 1
ATOM 1188 N N . LEU A 1 146 ? -14.879 4.765 -3.643 1.00 95.38 146 LEU A N 1
ATOM 1189 C CA . LEU A 1 146 ? -14.595 6.189 -3.766 1.00 95.38 146 LEU A CA 1
ATOM 1190 C C . LEU A 1 146 ? -13.382 6.363 -4.675 1.00 95.38 146 LEU A C 1
ATOM 1192 O O . LEU A 1 146 ? -12.281 5.910 -4.363 1.00 95.38 146 LEU A O 1
ATOM 1196 N N . CYS A 1 147 ? -13.559 7.048 -5.798 1.00 93.88 147 CYS A N 1
ATOM 1197 C CA . CYS A 1 147 ? -12.471 7.289 -6.732 1.00 93.88 147 CYS A CA 1
ATOM 1198 C C . CYS A 1 147 ? -12.581 8.660 -7.391 1.00 93.88 147 CYS A C 1
ATOM 1200 O O . CYS A 1 147 ? -13.647 9.272 -7.462 1.00 93.88 147 CYS A O 1
ATOM 1202 N N . LYS A 1 148 ? -11.448 9.142 -7.898 1.00 91.25 148 LYS A N 1
ATOM 1203 C CA . LYS A 1 148 ? -11.413 10.311 -8.768 1.00 91.25 148 LYS A CA 1
ATOM 1204 C C . LYS A 1 148 ? -11.571 9.853 -10.213 1.00 91.25 148 LYS A C 1
ATOM 1206 O O . LYS A 1 148 ? -10.821 8.996 -10.671 1.00 91.25 148 LYS A O 1
ATOM 1211 N N . LEU A 1 149 ? -12.484 10.483 -10.945 1.00 92.50 149 LEU A N 1
ATOM 1212 C CA . LEU A 1 149 ? -12.617 10.291 -12.386 1.00 92.50 149 LEU A CA 1
ATOM 1213 C C . LEU A 1 149 ? -11.877 11.395 -13.148 1.00 92.50 149 LEU A C 1
ATOM 1215 O O . 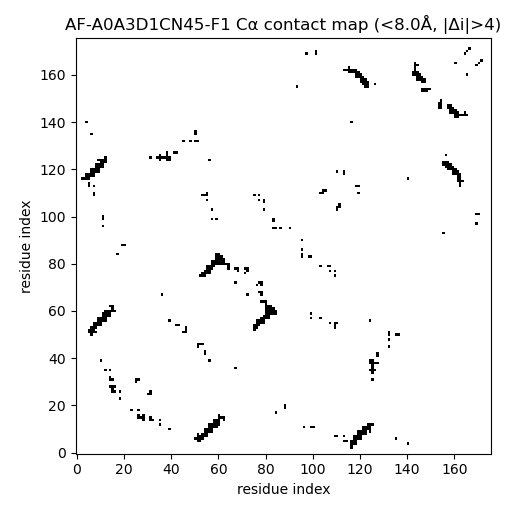LEU A 1 149 ? -11.925 12.570 -12.783 1.00 92.50 149 LEU A O 1
ATOM 1219 N N . ASN A 1 150 ? -11.204 11.023 -14.231 1.00 88.12 150 ASN A N 1
ATOM 1220 C CA . ASN A 1 150 ? -10.571 11.931 -15.177 1.00 88.12 150 ASN A CA 1
ATOM 1221 C C . ASN A 1 150 ? -10.970 11.523 -16.598 1.00 88.12 150 ASN A C 1
ATOM 1223 O O . ASN A 1 150 ? -10.576 10.460 -17.071 1.00 88.12 150 ASN A O 1
ATOM 1227 N N . LYS A 1 151 ? -11.776 12.353 -17.272 1.00 88.25 151 LYS A N 1
ATOM 1228 C CA . LYS A 1 151 ? -12.304 12.074 -18.623 1.00 88.25 151 LYS A CA 1
ATOM 1229 C C . LYS A 1 151 ? -12.956 10.682 -18.749 1.00 88.25 151 LYS A C 1
ATOM 1231 O O . LYS A 1 151 ? -12.749 9.990 -19.738 1.00 88.25 151 LYS A O 1
ATOM 1236 N N . GLY A 1 152 ? -13.703 10.262 -17.725 1.00 86.00 152 GLY A N 1
ATOM 1237 C CA . GLY A 1 152 ? -14.370 8.954 -17.679 1.00 86.00 152 GLY A CA 1
ATOM 1238 C C . GLY A 1 152 ? -13.498 7.786 -17.200 1.00 86.00 152 GLY A C 1
ATOM 1239 O O . GLY A 1 152 ? -14.025 6.700 -16.999 1.00 86.00 152 GLY A O 1
ATOM 1240 N N . TRP A 1 153 ? -12.202 8.001 -16.955 1.00 84.50 153 TRP A N 1
ATOM 1241 C CA . TRP A 1 153 ? -11.291 6.979 -16.433 1.00 84.50 153 TRP A CA 1
ATOM 1242 C C . TRP A 1 153 ? -11.062 7.138 -14.936 1.00 84.50 153 TRP A C 1
ATOM 1244 O O . TRP A 1 153 ? -10.935 8.259 -14.442 1.00 84.50 153 TRP A O 1
ATOM 1254 N N . MET A 1 154 ? -10.944 6.022 -14.220 1.00 87.62 154 MET A N 1
ATOM 1255 C CA . MET A 1 154 ? -10.542 6.047 -12.819 1.00 87.62 154 MET A CA 1
ATOM 1256 C C . MET A 1 154 ? -9.063 6.426 -12.691 1.00 87.62 154 MET A C 1
ATOM 1258 O O . MET A 1 154 ? -8.185 5.809 -13.294 1.00 87.62 154 MET A O 1
ATOM 1262 N N . ALA A 1 155 ? -8.788 7.445 -11.886 1.00 89.19 155 ALA A N 1
ATOM 1263 C CA . ALA A 1 155 ? -7.443 7.827 -11.492 1.00 89.19 155 ALA A CA 1
ATOM 1264 C C . ALA A 1 155 ? -6.877 6.769 -10.524 1.00 89.19 155 ALA A C 1
ATOM 1266 O O . ALA A 1 155 ? -7.491 6.456 -9.506 1.00 89.19 155 ALA A O 1
ATOM 1267 N N . MET A 1 156 ? -5.709 6.207 -10.841 1.00 88.75 156 MET A N 1
ATOM 1268 C CA . MET A 1 156 ? -5.108 5.093 -10.086 1.00 88.75 156 MET A CA 1
ATOM 1269 C C . MET A 1 156 ? -4.168 5.570 -8.967 1.00 88.75 156 MET A C 1
ATOM 1271 O O . MET A 1 156 ? -3.591 4.759 -8.238 1.00 88.75 156 MET A O 1
ATOM 1275 N N . GLU A 1 157 ? -3.955 6.878 -8.833 1.00 92.31 157 GLU A N 1
ATOM 1276 C CA . GLU A 1 157 ? -3.083 7.478 -7.823 1.00 92.31 157 GLU A CA 1
ATOM 1277 C C . GLU A 1 157 ? -3.624 7.259 -6.416 1.00 92.31 157 GLU A C 1
ATOM 1279 O O . GLU A 1 157 ? -2.839 6.917 -5.533 1.00 92.31 157 GLU A O 1
ATOM 1284 N N . ILE A 1 158 ? -4.938 7.429 -6.247 1.00 94.56 158 ILE A N 1
ATOM 1285 C CA . ILE A 1 158 ? -5.678 7.173 -5.015 1.00 94.56 158 ILE A CA 1
ATOM 1286 C C . ILE A 1 158 ? -7.106 6.728 -5.336 1.00 94.56 158 ILE A C 1
ATOM 1288 O O . ILE A 1 158 ? -7.800 7.369 -6.126 1.00 94.56 158 ILE A O 1
ATOM 1292 N N . PHE A 1 159 ? -7.551 5.662 -4.683 1.00 95.69 159 PHE A N 1
ATOM 1293 C CA . PHE A 1 159 ? -8.960 5.292 -4.598 1.00 95.69 159 PHE A CA 1
ATOM 1294 C C . PHE A 1 159 ? -9.187 4.444 -3.348 1.00 95.69 159 PHE A C 1
ATOM 1296 O O . PHE A 1 159 ? -8.235 3.943 -2.747 1.00 95.69 159 PHE A O 1
ATOM 1303 N N . SER A 1 160 ? -10.438 4.330 -2.929 1.00 97.25 160 SER A N 1
ATOM 1304 C CA . SER A 1 160 ? -10.822 3.625 -1.715 1.00 97.25 160 SER A CA 1
ATOM 1305 C C . SER A 1 160 ? -12.027 2.736 -1.959 1.00 97.25 160 SER A C 1
ATOM 1307 O O . SER A 1 160 ? -12.823 2.998 -2.862 1.00 97.25 160 SER A O 1
ATOM 1309 N N . TRP A 1 161 ? -12.160 1.683 -1.166 1.00 96.94 161 TRP A N 1
ATOM 1310 C CA . TRP A 1 161 ? -13.292 0.769 -1.240 1.00 96.94 161 TRP A CA 1
ATOM 1311 C C . TRP A 1 161 ? -13.649 0.192 0.125 1.00 96.94 161 TRP A C 1
ATOM 1313 O O . TRP A 1 161 ? -12.799 0.070 1.013 1.00 96.94 161 TRP A O 1
ATOM 1323 N N . SER A 1 162 ? -14.916 -0.193 0.269 1.00 96.06 162 SER A N 1
ATOM 1324 C CA . SER A 1 162 ? -15.399 -1.017 1.377 1.00 96.06 162 SER A CA 1
ATOM 1325 C C . SER A 1 162 ? -15.132 -2.499 1.108 1.00 96.06 162 SER A C 1
ATOM 1327 O O . SER A 1 162 ? -14.830 -2.908 -0.017 1.00 96.06 162 SER A O 1
ATOM 1329 N N . GLN A 1 163 ? -15.320 -3.350 2.119 1.00 93.25 163 GLN A N 1
ATOM 1330 C CA . GLN A 1 163 ? -15.233 -4.801 1.922 1.00 93.25 163 GLN A CA 1
ATOM 1331 C C . GLN A 1 163 ? -16.212 -5.312 0.847 1.00 93.25 163 GLN A C 1
ATOM 1333 O O . GLN A 1 163 ? -15.865 -6.217 0.088 1.00 93.25 163 GLN A O 1
ATOM 1338 N N . LYS A 1 164 ? -17.408 -4.714 0.760 1.00 93.81 164 LYS A N 1
ATOM 1339 C CA . LYS A 1 164 ? -18.404 -5.037 -0.268 1.00 93.81 164 LYS A CA 1
ATOM 1340 C C . LYS A 1 164 ? -17.913 -4.623 -1.657 1.00 93.81 164 LYS A C 1
ATOM 1342 O O . LYS A 1 164 ? -17.932 -5.442 -2.575 1.00 93.81 164 LYS A O 1
ATOM 1347 N N . GLY A 1 165 ? -17.401 -3.396 -1.787 1.00 94.62 165 GLY A N 1
ATOM 1348 C CA . GLY A 1 165 ? -16.801 -2.909 -3.030 1.00 94.62 165 GLY A CA 1
ATOM 1349 C C . GLY A 1 165 ? -15.652 -3.793 -3.513 1.00 94.62 165 GLY A C 1
ATOM 1350 O O . GLY A 1 165 ? -15.575 -4.111 -4.698 1.00 94.62 165 GLY A O 1
ATOM 1351 N N . PHE A 1 166 ? -14.810 -4.289 -2.600 1.00 94.88 166 PHE A N 1
ATOM 1352 C CA . PHE A 1 166 ? -13.774 -5.254 -2.963 1.00 94.88 166 PHE A CA 1
ATOM 1353 C C . PHE A 1 166 ? -14.368 -6.542 -3.546 1.00 94.88 166 PHE A C 1
ATOM 1355 O O . PHE A 1 166 ? -13.985 -6.942 -4.643 1.00 94.88 166 PHE A O 1
ATOM 1362 N N . SER A 1 167 ? -15.302 -7.190 -2.841 1.00 92.06 167 SER A N 1
ATOM 1363 C CA . SER A 1 167 ? -15.860 -8.478 -3.273 1.00 92.06 167 SER A CA 1
ATOM 1364 C C . SER A 1 167 ? -16.672 -8.400 -4.563 1.00 92.06 167 SER A C 1
ATOM 1366 O O . SER A 1 167 ? -16.598 -9.319 -5.373 1.00 92.06 167 SER A O 1
ATOM 1368 N N . GLU A 1 168 ? -17.449 -7.333 -4.746 1.00 92.06 168 GLU A N 1
ATOM 1369 C CA . GLU A 1 168 ? -18.416 -7.230 -5.844 1.00 92.06 168 GLU A CA 1
ATOM 1370 C C . GLU A 1 168 ? -17.853 -6.532 -7.083 1.00 92.06 168 GLU A C 1
ATOM 1372 O O . GLU A 1 168 ? -18.346 -6.799 -8.179 1.00 92.06 168 GLU A O 1
ATOM 1377 N N . LEU A 1 169 ? -16.842 -5.663 -6.938 1.00 88.69 169 LEU A N 1
ATOM 1378 C CA . LEU A 1 169 ? -16.357 -4.810 -8.033 1.00 88.69 169 LEU A CA 1
ATOM 1379 C C . LEU A 1 169 ? -14.872 -4.976 -8.362 1.00 88.69 169 LEU A C 1
ATOM 1381 O O . LEU A 1 169 ? -14.501 -4.762 -9.510 1.00 88.69 169 LEU A O 1
ATOM 1385 N N . ILE A 1 170 ? -14.017 -5.303 -7.386 1.00 88.75 170 ILE A N 1
ATOM 1386 C CA . ILE A 1 170 ? -12.563 -5.420 -7.614 1.00 88.75 170 ILE A CA 1
ATOM 1387 C C . ILE A 1 170 ? -12.173 -6.879 -7.844 1.00 88.75 170 ILE A C 1
ATOM 1389 O O . ILE A 1 170 ? -11.524 -7.201 -8.833 1.00 88.75 170 ILE A O 1
ATOM 1393 N N . ARG A 1 171 ? -12.581 -7.779 -6.946 1.00 87.69 171 ARG A N 1
ATOM 1394 C CA . ARG A 1 171 ? -12.253 -9.208 -7.023 1.00 87.69 171 ARG A CA 1
ATOM 1395 C C . ARG A 1 171 ? -12.989 -9.924 -8.154 1.00 87.69 171 ARG A C 1
ATOM 1397 O O . ARG A 1 171 ? -12.499 -10.920 -8.663 1.00 87.69 171 ARG A O 1
ATOM 1404 N N . SER A 1 172 ? -14.173 -9.439 -8.510 1.00 78.38 172 SER A N 1
ATOM 1405 C CA . SER A 1 172 ? -15.015 -9.991 -9.574 1.00 78.38 172 SER A CA 1
ATOM 1406 C C . SER A 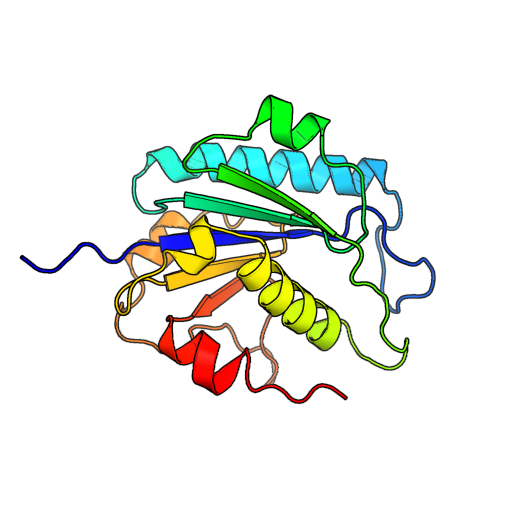1 172 ? -14.559 -9.593 -10.981 1.00 78.38 172 SER A C 1
ATOM 1408 O O . SER A 1 172 ? -15.180 -10.026 -11.954 1.00 78.38 172 SER A O 1
ATOM 1410 N N . LEU A 1 173 ? -13.513 -8.762 -11.106 1.00 73.19 173 LEU A N 1
ATOM 1411 C CA . LEU A 1 173 ? -12.973 -8.399 -12.410 1.00 73.19 173 LEU A CA 1
ATOM 1412 C C . LEU A 1 173 ? -12.442 -9.664 -13.098 1.00 73.19 173 LEU A C 1
ATOM 1414 O O . LEU A 1 173 ? -11.722 -10.436 -12.465 1.00 73.19 173 LEU A O 1
ATOM 1418 N N . PRO A 1 174 ? -12.812 -9.901 -14.366 1.00 60.69 174 PRO A N 1
ATOM 1419 C CA . PRO A 1 174 ? -12.430 -11.115 -15.066 1.00 60.69 174 PRO A CA 1
ATOM 1420 C C . PRO A 1 174 ? -10.906 -11.230 -15.173 1.00 60.69 174 PRO A C 1
ATOM 1422 O O . PRO A 1 174 ? -10.221 -10.273 -15.540 1.00 60.69 174 PRO A O 1
ATOM 1425 N N . GLU A 1 175 ? -10.393 -12.424 -14.881 1.00 59.66 175 GLU A N 1
ATOM 1426 C CA . GLU A 1 175 ? -9.059 -12.840 -15.307 1.00 59.66 175 GLU A CA 1
ATOM 1427 C C . GLU A 1 175 ? -9.121 -12.983 -16.836 1.00 59.66 175 GLU A C 1
ATOM 1429 O O . GLU A 1 175 ? -9.929 -13.760 -17.349 1.00 59.66 175 GLU A O 1
ATOM 1434 N N . HIS A 1 176 ? -8.376 -12.147 -17.562 1.00 54.84 176 HIS A N 1
ATOM 1435 C CA . HIS A 1 176 ? -8.391 -12.115 -19.027 1.00 54.84 176 HIS A CA 1
ATOM 1436 C C . HIS A 1 176 ? -7.382 -13.092 -19.625 1.00 54.84 176 HIS A C 1
ATOM 1438 O O . HIS A 1 176 ? -6.180 -12.965 -19.287 1.00 54.84 176 HIS A O 1
#

Foldseek 3Di:
DPDPAAEEEEAEAALQDDPPAPPPPDRHSVVRVVLLLVLLVLVVVVCVVVLHQAYEYEYQNQDDCVVVCVVPNDPRYHYYYHHQNPDDSVDHPVVSLLSRVLVSCVPDPVNVPRDQQYKYKYAHSSDHPPCVSVVSVPDDSPDQKAFDDDPNDTDRRIIMGGPNNCVPPRVPPDPD

pLDDT: mean 90.6, std 11.19, range [38.09, 98.81]

Nearest PDB structures (foldseek):
  3cgx-assembly1_A  TM=5.922E-01  e=3.023E-04  Oleidesulfovibrio alaskensis G20
  6jly-assembly1_F  TM=5.158E-01  e=2.721E-02  Schizosaccharomyces pombe 972h-
  8deb-assembly1_A  TM=5.570E-01  e=9.229E-02  Bacteroides fragilis
  8deb-assembly1_B-2  TM=5.556E-01  e=1.193E-01  Bacteroides fragilis
  8hil-assembly1_E  TM=2.699E-01  e=1.562E+00  Brassica oleracea